Protein AF-B8X445-F1 (afdb_monomer)

Sequence (287 aa):
MLCIKVTEHTPVYVIWQRGNKKAKTKGRLLNENVSQAVIDEKFQISTIMEVNSDGVPSKLTVAVDKGKGTLGEADLNLSEYGEGEYKIMKLRLNNCQDPDGFIEIVYVQHHFREDLDKEKKNTKKMKVDYEDKIKTLNEKINTLQTSLENTKTDLSFLHKQKKTWTQEQEIMTNELDTLNRKVNQRESDYSDKEHEAKKIKEELKELEDHKLKILQEMQEFRQANVCLIARAKITRRRRKRRRSEIKWNRQEKTKWDSTILIRLKLNFFHLSCFYRMLILHHQTEEQ

Foldseek 3Di:
DDDDDPPDDFDWDWFFDDPPDGDDDDDDDDDPPDPDDDDDDDWDFDWDFDADPVRHTFKIWTPTPPPPGTQFMFTDDPVVDDAADWDWDWTQGHPHPDNRGTIITTDGHDPPPPVVVVVVVVVVVVVVVVVVVVVVVVVVVVVVVVVVVVVVVVVVVVVVVVVVVVVVVVVVVVVVVVVVVVVVVVVVVVVVVVVVVVVVVVVVVVVVVVVVVVVVVVVVVVVVVVVVVVVVVVVVVVVVVVVVVVVVVVVVVVVVVVVVVVVVVVVVVVVVVVVVVVVVVVVVVVD

Structure (mmCIF, N/CA/C/O backbone):
data_AF-B8X445-F1
#
_entry.id   AF-B8X445-F1
#
loop_
_atom_site.group_PDB
_atom_site.id
_atom_site.type_symbol
_atom_site.label_atom_id
_atom_site.label_alt_id
_atom_site.label_comp_id
_atom_site.label_asym_id
_atom_site.label_entity_id
_atom_site.label_seq_id
_atom_site.pdbx_PDB_ins_code
_atom_site.Cartn_x
_atom_site.Cartn_y
_atom_site.Cartn_z
_atom_site.occupancy
_atom_site.B_iso_or_equiv
_atom_site.auth_seq_id
_atom_site.auth_comp_id
_atom_site.auth_asym_id
_atom_site.auth_atom_id
_atom_site.pdbx_PDB_model_num
ATOM 1 N N . MET A 1 1 ? -51.398 -27.100 103.479 1.00 32.16 1 MET A N 1
ATOM 2 C CA . MET A 1 1 ? -50.472 -26.283 102.668 1.00 32.16 1 MET A CA 1
ATOM 3 C C . MET A 1 1 ? -51.176 -25.985 101.352 1.00 32.16 1 MET A C 1
ATOM 5 O O . MET A 1 1 ? -51.252 -26.859 100.500 1.00 32.16 1 MET A O 1
ATOM 9 N N . LEU A 1 2 ? -51.807 -24.816 101.250 1.00 21.30 2 LEU A N 1
ATOM 10 C CA . LEU A 1 2 ? -52.593 -24.400 100.089 1.00 21.30 2 LEU A CA 1
ATOM 11 C C . LEU A 1 2 ? -51.978 -23.094 99.579 1.00 21.30 2 LEU A C 1
ATOM 13 O O . LEU A 1 2 ? -52.034 -22.072 100.250 1.00 21.30 2 LEU A O 1
ATOM 17 N N . CYS A 1 3 ? -51.293 -23.173 98.440 1.00 24.23 3 CYS A N 1
ATOM 18 C CA . CYS A 1 3 ? -50.718 -22.022 97.753 1.00 24.23 3 CYS A CA 1
ATOM 19 C C . CYS A 1 3 ? -51.803 -21.361 96.904 1.00 24.23 3 CYS A C 1
ATOM 21 O O . CYS A 1 3 ? -52.280 -21.980 95.952 1.00 24.23 3 CYS A O 1
ATOM 23 N N . ILE A 1 4 ? -52.143 -20.102 97.185 1.00 27.92 4 ILE A N 1
ATOM 24 C CA . ILE A 1 4 ? -52.861 -19.279 96.211 1.00 27.92 4 ILE A CA 1
ATOM 25 C C . ILE A 1 4 ? -51.817 -18.705 95.259 1.00 27.92 4 ILE 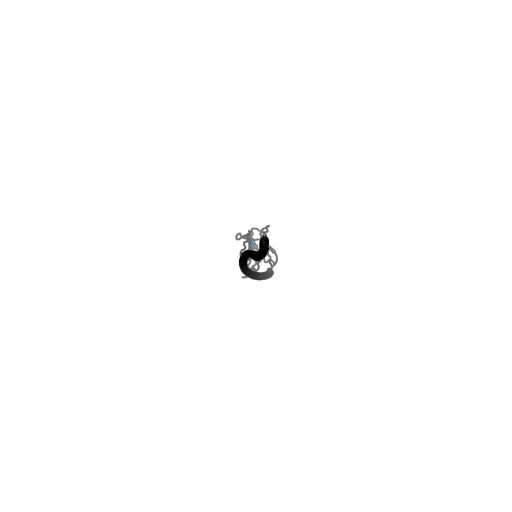A C 1
ATOM 27 O O . ILE A 1 4 ? -50.925 -17.948 95.633 1.00 27.92 4 ILE A O 1
ATOM 31 N N . LYS A 1 5 ? -51.896 -19.153 94.013 1.00 31.31 5 LYS A N 1
ATOM 32 C CA . LYS A 1 5 ? -50.967 -18.809 92.946 1.00 31.31 5 LYS A CA 1
ATOM 33 C C . LYS A 1 5 ? -51.429 -17.478 92.346 1.00 31.31 5 LYS A C 1
ATOM 35 O O . LYS A 1 5 ? -52.445 -17.446 91.653 1.00 31.31 5 LYS A O 1
ATOM 40 N N . VAL A 1 6 ? -50.694 -16.394 92.602 1.00 39.72 6 VAL A N 1
ATOM 41 C CA . VAL A 1 6 ? -50.854 -15.137 91.851 1.00 39.72 6 VAL A CA 1
ATOM 42 C C . VAL A 1 6 ? -50.484 -15.454 90.404 1.00 39.72 6 VAL A C 1
ATOM 44 O O . VAL A 1 6 ? -49.323 -15.701 90.091 1.00 39.72 6 VAL A O 1
ATOM 47 N N . THR A 1 7 ? -51.497 -15.610 89.557 1.00 37.72 7 THR A N 1
ATOM 48 C CA . THR A 1 7 ? -51.365 -16.190 88.209 1.00 37.72 7 THR A CA 1
ATOM 49 C C . THR A 1 7 ? -51.423 -15.149 87.099 1.00 37.72 7 THR A C 1
ATOM 51 O O . THR A 1 7 ? -51.126 -15.482 85.955 1.00 37.72 7 THR A O 1
ATOM 54 N N . GLU A 1 8 ? -51.721 -13.893 87.429 1.00 41.41 8 GLU A N 1
ATOM 55 C CA . GLU A 1 8 ? -51.764 -12.770 86.494 1.00 41.41 8 GLU A CA 1
ATOM 56 C C . GLU A 1 8 ? -51.087 -11.539 87.117 1.00 41.41 8 GLU A C 1
ATOM 58 O O . GLU A 1 8 ? -51.092 -11.351 88.337 1.00 41.41 8 GLU A O 1
ATOM 63 N N . HIS A 1 9 ? -50.450 -10.717 86.278 1.00 40.22 9 HIS A N 1
ATOM 64 C CA . HIS A 1 9 ? -49.805 -9.475 86.699 1.00 40.22 9 HIS A CA 1
ATOM 65 C C . HIS A 1 9 ? -50.869 -8.426 87.040 1.00 40.22 9 HIS A C 1
ATOM 67 O O . HIS A 1 9 ? -51.312 -7.685 86.168 1.00 40.22 9 HIS A O 1
ATOM 73 N N . THR A 1 10 ? -51.265 -8.342 88.309 1.00 40.62 10 THR A N 1
ATOM 74 C CA . THR A 1 10 ? -52.200 -7.313 88.786 1.00 40.62 10 THR A CA 1
ATOM 75 C C . THR A 1 10 ? -51.424 -6.064 89.221 1.00 40.62 10 THR A C 1
ATOM 77 O O . THR A 1 10 ? -50.717 -6.114 90.232 1.00 40.62 10 THR A O 1
ATOM 80 N N . PRO A 1 11 ? -51.505 -4.932 88.496 1.00 36.72 11 PRO A N 1
ATOM 81 C CA . PRO A 1 11 ? -50.847 -3.705 88.921 1.00 36.72 11 PRO A CA 1
ATOM 82 C C . PRO A 1 11 ? -51.593 -3.099 90.117 1.00 36.72 11 PRO A C 1
ATOM 84 O O . PRO A 1 11 ? -52.755 -2.714 90.011 1.00 36.72 11 PRO A O 1
ATOM 87 N N . VAL A 1 12 ? -50.919 -2.986 91.261 1.00 37.66 12 VAL A N 1
ATOM 88 C CA . VAL A 1 12 ? -51.417 -2.225 92.413 1.00 37.66 12 VAL A CA 1
ATOM 89 C C . VAL A 1 12 ? -50.858 -0.810 92.317 1.00 37.66 12 VAL A C 1
ATOM 91 O O . VAL A 1 12 ? -49.644 -0.609 92.375 1.00 37.66 12 VAL A O 1
ATOM 94 N N . TYR A 1 13 ? -51.736 0.180 92.160 1.00 38.94 13 TYR A N 1
ATOM 95 C CA . TYR A 1 13 ? -51.351 1.589 92.175 1.00 38.94 13 TYR A CA 1
ATOM 96 C C . TYR A 1 13 ? -51.563 2.153 93.575 1.00 38.94 13 TYR A C 1
ATOM 98 O O . TYR A 1 13 ? -52.692 2.311 94.035 1.00 38.94 13 TYR A O 1
ATOM 106 N N . VAL A 1 14 ? -50.463 2.475 94.248 1.00 40.22 14 VAL A N 1
ATOM 107 C CA . VAL A 1 14 ? -50.494 3.172 95.533 1.00 40.22 14 VAL A CA 1
ATOM 108 C C . VAL A 1 14 ? -50.293 4.659 95.262 1.00 40.22 14 VAL A C 1
ATOM 110 O O . VAL A 1 14 ? -49.228 5.066 94.794 1.00 40.22 14 VAL A O 1
ATOM 113 N N . ILE A 1 15 ? -51.316 5.478 95.519 1.00 43.47 15 ILE A N 1
ATOM 114 C CA . ILE A 1 15 ? -51.219 6.936 95.401 1.00 43.47 15 ILE A CA 1
ATOM 115 C C . ILE A 1 15 ? -51.158 7.507 96.814 1.00 43.47 15 ILE A C 1
ATOM 117 O O . ILE A 1 15 ? -52.129 7.477 97.566 1.00 43.47 15 ILE A O 1
ATOM 121 N N . TRP A 1 16 ? -50.000 8.047 97.185 1.00 40.75 16 TRP A N 1
ATOM 122 C CA . TRP A 1 16 ? -49.840 8.729 98.463 1.00 40.75 16 TRP A CA 1
ATOM 123 C C . TRP A 1 16 ? -50.131 10.225 98.305 1.00 40.75 16 TRP A C 1
ATOM 125 O O . TRP A 1 16 ? -49.602 10.873 97.399 1.00 40.75 16 TRP A O 1
ATOM 135 N N . GLN A 1 17 ? -50.967 10.783 99.180 1.00 44.03 17 GLN A N 1
ATOM 136 C CA . GLN A 1 17 ? -51.237 12.219 99.246 1.00 44.03 17 GLN A CA 1
ATOM 137 C C . GLN A 1 17 ? -50.941 12.719 100.658 1.00 44.03 17 GLN A C 1
ATOM 139 O O . GLN A 1 17 ? -51.442 12.175 101.634 1.00 44.03 17 GLN A O 1
ATOM 144 N N . ARG A 1 18 ? -50.153 13.791 100.761 1.00 40.50 18 ARG A N 1
ATOM 145 C CA . ARG A 1 18 ? -49.957 14.546 102.003 1.00 40.50 18 ARG A CA 1
ATOM 146 C C . ARG A 1 18 ? -50.420 15.979 101.763 1.00 40.50 18 ARG A C 1
ATOM 148 O O . ARG A 1 18 ? -49.693 16.779 101.170 1.00 40.50 18 ARG A O 1
ATOM 155 N N . GLY A 1 19 ? -51.648 16.290 102.171 1.00 49.91 19 GLY A N 1
ATOM 156 C CA . GLY A 1 19 ? -52.271 17.599 101.938 1.00 49.91 19 GLY A CA 1
ATOM 157 C C . GLY A 1 19 ? -52.453 17.950 100.448 1.00 49.91 19 GLY A C 1
ATOM 158 O O . GLY A 1 19 ? -52.714 17.087 99.618 1.00 49.91 19 GLY A O 1
ATOM 159 N N . ASN A 1 20 ? -52.302 19.234 100.092 1.00 36.72 20 ASN A N 1
ATOM 160 C CA . ASN A 1 20 ? -52.655 19.802 98.773 1.00 36.72 20 ASN A CA 1
ATOM 161 C C . ASN A 1 20 ? -51.640 19.581 97.621 1.00 36.72 20 ASN A C 1
ATOM 163 O O . ASN A 1 20 ? -51.749 20.229 96.578 1.00 36.72 20 ASN A O 1
ATOM 167 N N . LYS A 1 21 ? -50.643 18.695 97.754 1.00 39.75 21 LYS A N 1
ATOM 168 C CA . LYS A 1 21 ? -49.657 18.434 96.683 1.00 39.75 21 LYS A CA 1
ATOM 169 C C . LYS A 1 21 ? -49.908 17.078 96.013 1.00 39.75 21 LYS A C 1
ATOM 171 O O . LYS A 1 21 ? -49.774 16.039 96.647 1.00 39.75 21 LYS A O 1
ATOM 176 N N . LYS A 1 22 ? -50.232 17.093 94.712 1.00 39.00 22 LYS A N 1
ATOM 177 C CA . LYS A 1 22 ? -50.413 15.897 93.865 1.00 39.00 22 LYS A CA 1
ATOM 178 C C . LYS A 1 22 ? -49.126 15.600 93.087 1.00 39.00 22 LYS A C 1
ATOM 180 O O . LYS A 1 22 ? -48.706 16.432 92.286 1.00 39.00 22 LYS A O 1
ATOM 185 N N . ALA A 1 23 ? -48.527 14.424 93.270 1.00 41.53 23 ALA A N 1
ATOM 186 C CA . ALA A 1 23 ? -47.437 13.941 92.417 1.00 41.53 23 ALA A CA 1
ATOM 187 C C . ALA A 1 23 ? -48.010 13.030 91.314 1.00 41.53 23 ALA A C 1
ATOM 189 O O . ALA A 1 23 ? -48.669 12.037 91.610 1.00 41.53 23 ALA A O 1
ATOM 190 N N . LYS A 1 24 ? -47.800 13.376 90.036 1.00 39.66 24 LYS A N 1
ATOM 191 C CA . LYS A 1 24 ? -48.197 12.535 88.890 1.00 39.66 24 LYS A CA 1
ATOM 192 C C . LYS A 1 24 ? -47.096 11.516 88.600 1.00 39.66 24 LYS A C 1
ATOM 194 O O . LYS A 1 24 ? -46.006 11.911 88.199 1.00 39.66 24 LYS A O 1
ATOM 199 N N . THR A 1 25 ? -47.387 10.226 88.720 1.00 39.19 25 THR A N 1
ATOM 200 C CA . THR A 1 25 ? -46.499 9.158 88.240 1.00 39.19 25 THR A CA 1
ATOM 201 C C . THR A 1 25 ? -46.770 8.884 86.755 1.00 39.19 25 THR A C 1
ATOM 203 O O . THR A 1 25 ? -47.917 8.786 86.321 1.00 39.19 25 THR A O 1
ATOM 206 N N . LYS A 1 26 ? -45.713 8.818 85.933 1.00 37.47 26 LYS A N 1
ATOM 207 C CA . LYS A 1 26 ? -45.801 8.396 84.523 1.00 37.47 26 LYS A CA 1
ATOM 208 C C . LYS A 1 26 ? -45.550 6.891 84.449 1.00 37.47 26 LYS A C 1
ATOM 210 O O . LYS A 1 26 ? -44.488 6.436 84.858 1.00 37.47 26 LYS A O 1
ATOM 215 N N . GLY A 1 27 ? -46.502 6.130 83.913 1.00 33.44 27 GLY A N 1
ATOM 216 C CA . GLY A 1 27 ? -46.335 4.692 83.690 1.00 33.44 27 GLY A CA 1
ATOM 217 C C . GLY A 1 27 ? -45.381 4.395 82.528 1.00 33.44 27 GLY A C 1
ATOM 218 O O . GLY A 1 27 ? -45.506 4.997 81.461 1.00 33.44 27 GLY A O 1
ATOM 219 N N . ARG A 1 28 ? -44.446 3.456 82.717 1.00 37.69 28 ARG A N 1
ATOM 220 C CA . ARG A 1 28 ? -43.708 2.781 81.634 1.00 37.69 28 ARG A CA 1
ATOM 221 C C . ARG A 1 28 ? -43.462 1.309 81.980 1.00 37.69 28 ARG A C 1
ATOM 223 O O . ARG A 1 28 ? -43.229 0.983 83.139 1.00 37.69 28 ARG A O 1
ATOM 230 N N . LEU A 1 29 ? -43.540 0.461 80.950 1.00 34.81 29 LEU A N 1
ATOM 231 C CA . LEU A 1 29 ? -43.367 -0.995 81.000 1.00 34.81 29 LEU A CA 1
ATOM 232 C C . LEU A 1 29 ? -41.933 -1.409 81.372 1.00 34.81 29 LEU A C 1
ATOM 234 O O . LEU A 1 29 ? -40.966 -0.808 8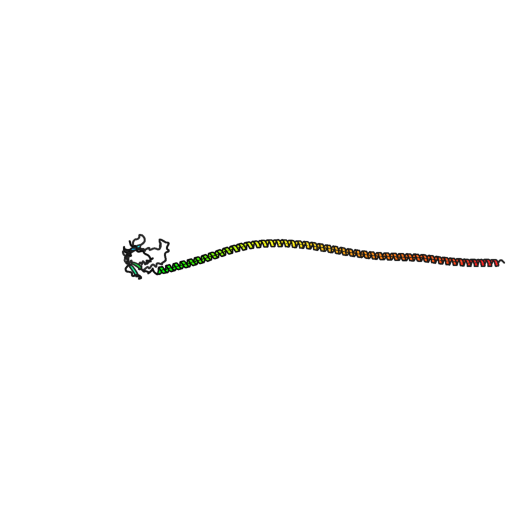0.902 1.00 34.81 29 LEU A O 1
ATOM 238 N N . LEU A 1 30 ? -41.823 -2.469 82.176 1.00 36.72 30 LEU A N 1
ATOM 239 C CA . LEU A 1 30 ? -40.577 -3.139 82.559 1.00 36.72 30 LEU A CA 1
ATOM 240 C C . LEU A 1 30 ? -40.218 -4.241 81.542 1.00 36.72 30 LEU A C 1
ATOM 242 O O . LEU A 1 30 ? -41.099 -4.908 81.009 1.00 36.72 30 LEU A O 1
ATOM 246 N N . ASN A 1 31 ? -38.919 -4.413 81.288 1.00 35.81 31 ASN A N 1
ATOM 247 C CA . ASN A 1 31 ? -38.327 -5.446 80.428 1.00 35.81 31 ASN A CA 1
ATOM 248 C C . ASN A 1 31 ? -37.954 -6.682 81.280 1.00 35.81 31 ASN A C 1
ATOM 250 O O . ASN A 1 31 ? -37.511 -6.518 82.415 1.00 35.81 31 ASN A O 1
ATOM 254 N N . GLU A 1 32 ? -38.098 -7.899 80.747 1.00 48.09 32 GLU A N 1
ATOM 255 C CA . GLU A 1 32 ? -38.087 -9.177 81.498 1.00 48.09 32 GLU A CA 1
ATOM 256 C C . GLU A 1 32 ? -36.723 -9.595 82.095 1.00 48.09 32 GLU A C 1
ATOM 258 O O . GLU A 1 32 ? -36.649 -10.562 82.848 1.00 48.09 32 GLU A O 1
ATOM 263 N N . ASN A 1 33 ? -35.641 -8.856 81.831 1.00 43.88 33 ASN A N 1
ATOM 264 C CA . ASN A 1 33 ? -34.274 -9.267 82.190 1.00 43.88 33 ASN A CA 1
ATOM 265 C C . ASN A 1 33 ? -33.653 -8.538 83.394 1.00 43.88 33 ASN A C 1
ATOM 267 O O . ASN A 1 33 ? -32.434 -8.566 83.555 1.00 43.88 33 ASN A O 1
ATOM 271 N N . VAL A 1 34 ? -34.440 -7.878 84.249 1.00 40.00 34 VAL A N 1
ATOM 272 C CA . VAL A 1 34 ? -33.894 -7.160 85.414 1.00 40.00 34 VAL A CA 1
ATOM 273 C C . VAL A 1 34 ? -34.557 -7.645 86.705 1.00 40.00 34 VAL A C 1
ATOM 275 O O . VAL A 1 34 ? -35.736 -7.407 86.939 1.00 40.00 34 VAL A O 1
ATOM 278 N N . SER A 1 35 ? -33.784 -8.314 87.566 1.00 38.62 35 SER A N 1
ATOM 279 C CA . SER A 1 35 ? -34.221 -8.876 88.856 1.00 38.62 35 SER A CA 1
ATOM 280 C C . SER A 1 35 ? -34.332 -7.849 90.000 1.00 38.62 35 SER A C 1
ATOM 282 O O . SER A 1 35 ? -34.804 -8.191 91.082 1.00 38.62 35 SER A O 1
ATOM 284 N N . GLN A 1 36 ? -33.948 -6.587 89.770 1.00 32.28 36 GLN A N 1
ATOM 285 C CA . GLN A 1 36 ? -34.174 -5.440 90.661 1.00 32.28 36 GLN A CA 1
ATOM 286 C C . GLN A 1 36 ? -34.279 -4.134 89.855 1.00 32.28 36 GLN A C 1
ATOM 288 O O . GLN A 1 36 ? -33.330 -3.743 89.182 1.00 32.28 36 GLN A O 1
ATOM 293 N N . ALA A 1 37 ? -35.403 -3.421 89.960 1.00 35.38 37 ALA A N 1
ATOM 294 C CA . ALA A 1 37 ? -35.547 -2.069 89.420 1.00 35.38 37 ALA A CA 1
ATOM 295 C C . ALA A 1 37 ? -35.215 -1.038 90.511 1.00 35.38 37 ALA A C 1
ATOM 297 O O . ALA A 1 37 ? -35.944 -0.904 91.494 1.00 35.38 37 ALA A O 1
ATOM 298 N N . VAL A 1 38 ? -34.106 -0.316 90.344 1.00 34.22 38 VAL A N 1
ATOM 299 C CA . VAL A 1 38 ? -33.743 0.829 91.189 1.00 34.22 38 VAL A CA 1
ATOM 300 C C . VAL A 1 38 ? -34.402 2.072 90.600 1.00 34.22 38 VAL A C 1
ATOM 302 O O . VAL A 1 38 ? -34.076 2.486 89.491 1.00 34.22 38 VAL A O 1
ATOM 305 N N . ILE A 1 39 ? -35.355 2.645 91.335 1.00 33.50 39 ILE A N 1
ATOM 306 C CA . ILE A 1 39 ? -35.966 3.939 91.020 1.00 33.50 39 ILE A CA 1
ATOM 307 C C . ILE A 1 39 ? -35.329 4.959 91.956 1.00 33.50 39 ILE A C 1
ATOM 309 O O . ILE A 1 39 ? -35.576 4.943 93.165 1.00 33.50 39 ILE A O 1
ATOM 313 N N . ASP A 1 40 ? -34.475 5.798 91.384 1.00 33.84 40 ASP A N 1
ATOM 314 C CA . ASP A 1 40 ? -33.732 6.836 92.085 1.00 33.84 40 ASP A CA 1
ATOM 315 C C . ASP A 1 40 ? -34.428 8.184 91.870 1.00 33.84 40 ASP A C 1
ATOM 317 O O . ASP A 1 40 ? -34.128 8.909 90.931 1.00 33.84 40 ASP A O 1
ATOM 321 N N . GLU A 1 41 ? -35.434 8.474 92.698 1.00 33.78 41 GLU A N 1
ATOM 322 C CA . GLU A 1 41 ? -35.837 9.842 93.031 1.00 33.78 41 GLU A CA 1
ATOM 323 C C . GLU A 1 41 ? -36.640 9.835 94.347 1.00 33.78 41 GLU A C 1
ATOM 325 O O . GLU A 1 41 ? -37.593 9.080 94.542 1.00 33.78 41 GLU A O 1
ATOM 330 N N . LYS A 1 42 ? -36.155 10.642 95.298 1.00 45.97 42 LYS A N 1
ATOM 331 C CA . LYS A 1 42 ? -36.457 10.656 96.739 1.00 45.97 42 LYS A CA 1
ATOM 332 C C . LYS A 1 42 ? -37.955 10.724 97.059 1.00 45.97 42 LYS A C 1
ATOM 334 O O . LYS A 1 42 ? -38.516 11.806 96.995 1.00 45.97 42 LYS A O 1
ATOM 339 N N . PHE A 1 43 ? -38.545 9.590 97.441 1.00 43.00 43 PHE A N 1
ATOM 340 C CA . PHE A 1 43 ? -39.397 9.326 98.621 1.00 43.00 43 PHE A CA 1
ATOM 341 C C . PHE A 1 43 ? -39.885 7.867 98.481 1.00 43.00 43 PHE A C 1
ATOM 343 O O . PHE A 1 43 ? -40.979 7.620 97.976 1.00 43.00 43 PHE A O 1
ATOM 350 N N . GLN A 1 44 ? -39.056 6.880 98.854 1.00 50.00 44 GLN A N 1
ATOM 351 C CA . GLN A 1 44 ? -39.465 5.471 98.829 1.00 50.00 44 GLN A CA 1
ATOM 352 C C . GLN A 1 44 ? -40.348 5.180 100.040 1.00 50.00 44 GLN A C 1
ATOM 354 O O . GLN A 1 44 ? -39.889 4.878 101.141 1.00 50.00 44 GLN A O 1
ATOM 359 N N . ILE A 1 45 ? -41.651 5.269 99.818 1.00 56.62 45 ILE A N 1
ATOM 360 C CA . ILE A 1 45 ? -42.615 4.658 100.714 1.00 56.62 45 ILE A CA 1
ATOM 361 C C . ILE A 1 45 ? -42.665 3.174 100.351 1.00 56.62 45 ILE A C 1
ATOM 363 O O . ILE A 1 45 ? -43.199 2.796 99.310 1.00 56.62 45 ILE A O 1
ATOM 367 N N . SER A 1 46 ? -42.056 2.335 101.185 1.00 58.16 46 SER A N 1
ATOM 368 C CA . SER A 1 46 ? -42.193 0.885 101.057 1.00 58.16 46 SER A CA 1
ATOM 369 C C . SER A 1 46 ? -43.514 0.463 101.691 1.00 58.16 46 SER A C 1
ATOM 371 O O . SER A 1 46 ? -43.764 0.754 102.859 1.00 58.16 46 SER A O 1
ATOM 373 N N . THR A 1 47 ? -44.381 -0.175 100.912 1.00 62.12 47 THR A N 1
ATOM 374 C CA . THR A 1 47 ? -45.659 -0.694 101.400 1.00 62.12 47 THR A CA 1
ATOM 375 C C . THR A 1 47 ? -45.555 -2.208 101.514 1.00 62.12 47 THR A C 1
ATOM 377 O O . THR A 1 47 ? -45.320 -2.888 100.518 1.00 62.12 47 THR A O 1
ATOM 380 N N . ILE A 1 48 ? -45.696 -2.731 102.728 1.00 70.06 48 ILE A N 1
ATOM 381 C CA . ILE A 1 48 ? -45.721 -4.167 103.006 1.00 70.06 48 ILE A CA 1
ATOM 382 C C . ILE A 1 48 ? -47.178 -4.545 103.240 1.00 70.06 48 ILE A C 1
ATOM 384 O O . ILE A 1 48 ? -47.834 -3.977 104.109 1.00 70.06 48 ILE A O 1
ATOM 388 N N . MET A 1 49 ? -47.688 -5.477 102.441 1.00 72.75 49 MET A N 1
ATOM 389 C CA . MET A 1 49 ? -49.034 -6.012 102.601 1.00 72.75 49 MET A CA 1
ATOM 390 C C . MET A 1 49 ? -48.935 -7.358 103.313 1.00 72.75 49 MET A C 1
ATOM 392 O O . MET A 1 49 ? -48.342 -8.299 102.784 1.00 72.75 49 MET A O 1
ATOM 396 N N . GLU A 1 50 ? -49.484 -7.432 104.518 1.00 71.00 50 GLU A N 1
ATOM 397 C CA . GLU A 1 50 ? -49.601 -8.673 105.271 1.00 71.00 50 GLU A CA 1
ATOM 398 C C . GLU A 1 50 ? -50.890 -9.391 104.871 1.00 71.00 50 GLU A C 1
ATOM 400 O O . GLU A 1 50 ? -51.920 -8.781 104.567 1.00 71.00 50 GLU A O 1
ATOM 405 N N . VAL A 1 51 ? -50.801 -10.715 104.834 1.00 67.88 51 VAL A N 1
ATOM 406 C CA . VAL A 1 51 ? -51.865 -11.605 104.382 1.00 67.88 51 VAL A CA 1
ATOM 407 C C . VAL A 1 51 ? -52.179 -12.556 105.531 1.00 67.88 51 VAL A C 1
ATOM 409 O O . VAL A 1 51 ? -51.265 -13.156 106.098 1.00 67.88 51 VAL A O 1
ATOM 412 N N . ASN A 1 52 ? -53.459 -12.687 105.887 1.00 74.00 52 ASN A N 1
ATOM 413 C CA . ASN A 1 52 ? -53.899 -13.601 106.945 1.00 74.00 52 ASN A CA 1
ATOM 414 C C . ASN A 1 52 ? -53.728 -15.075 106.525 1.00 74.00 52 ASN A C 1
ATOM 416 O O . ASN A 1 52 ? -53.442 -15.380 105.366 1.00 74.00 52 ASN A O 1
ATOM 420 N N . SER A 1 53 ? -53.955 -16.012 107.454 1.00 69.75 53 SER A N 1
ATOM 421 C CA . SER A 1 53 ? -53.874 -17.466 107.207 1.00 69.75 53 SER A CA 1
ATOM 422 C C . SER A 1 53 ? -54.737 -17.958 106.038 1.00 69.75 53 SER A C 1
ATOM 424 O O . SER A 1 53 ? -54.421 -18.988 105.444 1.00 69.75 53 SER A O 1
ATOM 426 N N . ASP A 1 54 ? -55.778 -17.203 105.682 1.00 70.50 54 ASP A N 1
ATOM 427 C CA . ASP A 1 54 ? -56.709 -17.510 104.592 1.00 70.50 54 ASP A CA 1
ATOM 428 C C . ASP A 1 54 ? -56.259 -16.969 103.222 1.00 70.50 54 ASP A C 1
ATOM 430 O O . ASP A 1 54 ? -56.967 -17.120 102.229 1.00 70.50 54 ASP A O 1
ATOM 434 N N . GLY A 1 55 ? -55.088 -16.326 103.131 1.00 64.81 55 GLY A N 1
ATOM 435 C CA . GLY A 1 55 ? -54.582 -15.778 101.868 1.00 64.81 55 GLY A CA 1
ATOM 436 C C . GLY A 1 55 ? -55.215 -14.440 101.459 1.00 64.81 55 GLY A C 1
ATOM 437 O O . GLY A 1 55 ? -54.937 -13.941 100.369 1.00 64.81 55 GLY A O 1
ATOM 438 N N . VAL A 1 56 ? -56.032 -13.845 102.334 1.00 69.25 56 VAL A N 1
ATOM 439 C CA . VAL A 1 56 ? -56.661 -12.534 102.129 1.00 69.25 56 VAL A CA 1
ATOM 440 C C . VAL A 1 56 ? -55.771 -11.434 102.722 1.00 69.25 56 VAL A C 1
ATOM 442 O O . VAL A 1 56 ? -55.362 -11.556 103.884 1.00 69.25 56 VAL A O 1
ATOM 445 N N . PRO A 1 57 ? -55.444 -10.373 101.959 1.00 71.44 57 PRO A N 1
ATOM 446 C CA . PRO A 1 57 ? -54.743 -9.208 102.487 1.00 71.44 57 PRO A CA 1
ATOM 447 C C . PRO A 1 57 ? -55.509 -8.602 103.654 1.00 71.44 57 PRO A C 1
ATOM 449 O O . PRO A 1 57 ? -56.718 -8.415 103.550 1.00 71.44 57 PRO A O 1
ATOM 452 N N . SER A 1 58 ? -54.816 -8.314 104.749 1.00 75.12 58 SER A N 1
ATOM 453 C CA . SER A 1 58 ? -55.454 -7.864 105.988 1.00 75.12 58 SER A CA 1
ATOM 454 C C . SER A 1 58 ? -54.895 -6.555 106.510 1.00 75.12 58 SER A C 1
ATOM 456 O O . SER A 1 58 ? -55.641 -5.737 107.046 1.00 75.12 58 SER A O 1
ATOM 458 N N . LYS A 1 59 ? -53.595 -6.324 106.321 1.00 77.00 59 LYS A N 1
ATOM 459 C CA . LYS A 1 59 ? -52.911 -5.157 106.866 1.00 77.00 59 LYS A CA 1
ATOM 460 C C . LYS A 1 59 ? -51.934 -4.582 105.859 1.00 77.00 59 LYS A C 1
ATOM 462 O O . LYS A 1 59 ? -51.209 -5.305 105.178 1.00 77.00 59 LYS A O 1
ATOM 467 N N . LEU A 1 60 ? -51.922 -3.262 105.768 1.00 76.44 60 LEU A N 1
ATOM 468 C CA . LEU A 1 60 ? -51.058 -2.511 104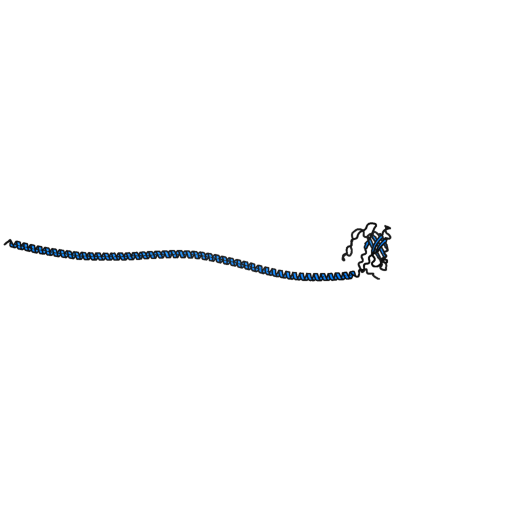.881 1.00 76.44 60 LEU A CA 1
ATOM 469 C C . LEU A 1 60 ? -50.155 -1.600 105.711 1.00 76.44 60 LEU A C 1
ATOM 471 O O . LEU A 1 60 ? -50.600 -0.618 106.303 1.00 76.44 60 LEU A O 1
ATOM 475 N N . THR A 1 61 ? -48.871 -1.933 105.748 1.00 75.38 61 THR A N 1
ATOM 476 C CA . THR A 1 61 ? -47.857 -1.198 106.504 1.00 75.38 61 THR A CA 1
ATOM 477 C C . THR A 1 61 ? -47.086 -0.287 105.567 1.00 75.38 61 THR A C 1
ATOM 479 O O . THR A 1 61 ? -46.517 -0.732 104.571 1.00 75.38 61 THR A O 1
ATOM 482 N N . VAL A 1 62 ? -47.052 1.001 105.890 1.00 74.50 62 VAL A N 1
ATOM 483 C CA . VAL A 1 62 ? -46.372 2.037 105.115 1.00 74.50 62 VAL A CA 1
ATOM 484 C C . VAL A 1 62 ? -45.089 2.404 105.862 1.00 74.50 62 VAL A C 1
ATOM 486 O O . VAL A 1 62 ? -45.154 2.854 107.002 1.00 74.50 62 VAL A O 1
ATOM 489 N N . ALA A 1 63 ? -43.912 2.209 105.266 1.00 72.69 63 ALA A N 1
ATOM 490 C CA . ALA A 1 63 ? -42.616 2.438 105.919 1.00 72.69 63 ALA A CA 1
ATOM 491 C C . ALA A 1 63 ? -41.721 3.423 105.148 1.00 72.69 63 ALA A C 1
ATOM 493 O O . ALA A 1 63 ? -41.692 3.405 103.913 1.00 72.69 63 ALA A O 1
ATOM 494 N N . VAL A 1 64 ? -40.993 4.273 105.892 1.00 64.94 64 VAL A N 1
ATOM 495 C CA . VAL A 1 64 ? -40.042 5.267 105.354 1.00 64.94 64 VAL A CA 1
ATOM 496 C C . VAL A 1 64 ? -38.672 4.631 105.221 1.00 64.94 64 VAL A C 1
ATOM 498 O O . VAL A 1 64 ? -37.984 4.491 106.229 1.00 64.94 64 VAL A O 1
ATOM 501 N N . ASP A 1 65 ? -38.245 4.329 103.996 1.00 62.34 65 ASP A N 1
ATOM 502 C CA . ASP A 1 65 ? -36.923 3.769 103.689 1.00 62.34 65 ASP A CA 1
ATOM 503 C C . ASP A 1 65 ? -36.521 2.541 104.554 1.00 62.34 65 ASP A C 1
ATOM 505 O O . ASP A 1 65 ? -37.136 2.152 105.548 1.00 62.34 65 ASP A O 1
ATOM 509 N N . LYS A 1 66 ? -35.432 1.862 104.192 1.00 58.38 66 LYS A N 1
ATOM 510 C CA . LYS A 1 66 ? -34.912 0.770 105.027 1.00 58.38 66 LYS A CA 1
ATOM 511 C C . LYS A 1 66 ? -34.272 1.351 106.296 1.00 58.38 66 LYS A C 1
ATOM 513 O O . LYS A 1 66 ? -33.112 1.746 106.274 1.00 58.38 66 LYS A O 1
ATOM 518 N N . GLY A 1 67 ? -35.035 1.403 107.391 1.00 60.50 67 GLY A N 1
ATOM 519 C CA . GLY A 1 67 ? -34.525 1.649 108.748 1.00 60.50 67 GLY A CA 1
ATOM 520 C C . GLY A 1 67 ? -34.961 2.943 109.446 1.00 60.50 67 GLY A C 1
ATOM 521 O O . GLY A 1 67 ? -34.486 3.183 110.552 1.00 60.50 67 GLY A O 1
ATOM 522 N N . LYS A 1 68 ? -35.852 3.771 108.871 1.00 61.69 68 LYS A N 1
ATOM 523 C CA . LYS A 1 68 ? -36.312 5.030 109.513 1.00 61.69 68 LYS A CA 1
ATOM 524 C C . LYS A 1 68 ? -37.686 4.948 110.196 1.00 61.69 68 LYS A C 1
ATOM 526 O O . LYS A 1 68 ? -38.236 5.977 110.576 1.00 61.69 68 LYS A O 1
ATOM 531 N N . GLY A 1 69 ? -38.207 3.740 110.405 1.00 70.88 69 GLY A N 1
ATOM 532 C CA . GLY A 1 69 ? -39.483 3.505 111.088 1.00 70.88 69 GLY A CA 1
ATOM 533 C C . GLY A 1 69 ? -40.698 3.469 110.155 1.00 70.88 69 GLY A C 1
ATOM 534 O O . GLY A 1 69 ? -40.615 3.730 108.952 1.00 70.88 69 GLY A O 1
ATOM 535 N N . THR A 1 70 ? -41.838 3.078 110.718 1.00 76.00 70 THR A N 1
ATOM 536 C CA . THR A 1 70 ? -43.126 2.992 110.022 1.00 76.00 70 THR A CA 1
ATOM 537 C C . THR A 1 70 ? -43.809 4.365 109.993 1.00 76.00 70 THR A C 1
ATOM 539 O O . THR A 1 70 ? -43.831 5.081 110.989 1.00 76.00 70 THR A O 1
ATOM 542 N N . LEU A 1 71 ? -44.347 4.756 108.831 1.00 78.00 71 LEU A N 1
ATOM 543 C CA . LEU A 1 71 ? -45.197 5.947 108.666 1.00 78.00 71 LEU A CA 1
ATOM 544 C C . LEU A 1 71 ? -46.567 5.746 109.305 1.00 78.00 71 LEU A C 1
ATOM 546 O O . LEU A 1 71 ? -47.175 6.713 109.749 1.00 78.00 71 LEU A O 1
ATOM 550 N N . GLY A 1 72 ? -47.059 4.512 109.276 1.00 81.06 72 GLY A N 1
ATOM 551 C CA . GLY A 1 72 ? -48.335 4.116 109.837 1.00 81.06 72 GLY A CA 1
ATOM 552 C C . GLY A 1 72 ? -48.839 2.824 109.206 1.00 81.06 72 GLY A C 1
ATOM 553 O O . GLY A 1 72 ? -48.282 2.320 108.227 1.00 81.06 72 GLY A O 1
ATOM 554 N N . GLU A 1 73 ? -49.893 2.284 109.788 1.00 84.19 73 GLU A N 1
ATOM 555 C CA . GLU A 1 73 ? -50.498 1.011 109.412 1.00 84.19 73 GLU A CA 1
ATOM 556 C C . GLU A 1 73 ? -51.978 1.228 109.118 1.00 84.19 73 GLU A C 1
ATOM 558 O O . GLU A 1 73 ? -52.637 2.005 109.800 1.00 84.19 73 GLU A O 1
ATOM 563 N N . ALA A 1 74 ? -52.514 0.553 108.114 1.00 85.94 74 ALA A N 1
ATOM 564 C CA . ALA A 1 74 ? -53.928 0.611 107.786 1.00 85.94 74 ALA A CA 1
ATOM 565 C C . ALA A 1 74 ? -54.489 -0.802 107.649 1.00 85.94 74 ALA A C 1
ATOM 567 O O . ALA A 1 74 ? -53.888 -1.644 106.978 1.00 85.94 74 ALA A O 1
ATOM 568 N N . ASP A 1 75 ? -55.653 -1.042 108.245 1.00 83.25 75 ASP A N 1
ATOM 569 C CA . ASP A 1 75 ? -56.398 -2.273 108.002 1.00 83.25 75 ASP A CA 1
ATOM 570 C C . ASP A 1 75 ? -56.972 -2.219 106.586 1.00 83.25 75 ASP A C 1
ATOM 572 O O . ASP A 1 75 ? -57.588 -1.230 106.175 1.00 83.25 75 ASP A O 1
ATOM 576 N N . LEU A 1 76 ? -56.723 -3.273 105.816 1.00 80.81 76 LEU A N 1
ATOM 577 C CA . LEU A 1 76 ? -57.136 -3.370 104.425 1.00 80.81 76 LEU A CA 1
ATOM 578 C C . LEU A 1 76 ? -58.134 -4.514 104.302 1.00 80.81 76 LEU A C 1
ATOM 580 O O . LEU A 1 76 ? -57.741 -5.676 104.289 1.00 80.81 76 LEU A O 1
ATOM 584 N N . ASN A 1 77 ? -59.418 -4.186 104.172 1.00 80.75 77 ASN A N 1
ATOM 585 C CA . ASN A 1 77 ? -60.451 -5.185 103.927 1.00 80.75 77 ASN A CA 1
ATOM 586 C C . ASN A 1 77 ? -60.869 -5.195 102.451 1.00 80.75 77 ASN A C 1
ATOM 588 O O . ASN A 1 77 ? -61.734 -4.430 102.032 1.00 80.75 77 ASN A O 1
ATOM 592 N N . LEU A 1 78 ? -60.273 -6.085 101.655 1.00 73.81 78 LEU A N 1
ATOM 593 C CA . LEU A 1 78 ? -60.629 -6.231 100.237 1.00 73.81 78 LEU A CA 1
ATOM 594 C C . LEU A 1 78 ? -61.932 -7.011 100.007 1.00 73.81 78 LEU A C 1
ATOM 596 O O . LEU A 1 78 ? -62.421 -7.040 98.883 1.00 73.81 78 LEU A O 1
ATOM 600 N N . SER A 1 79 ? -62.516 -7.626 101.041 1.00 72.88 79 SER A N 1
ATOM 601 C CA . SER A 1 79 ? -63.753 -8.412 100.894 1.00 72.88 79 SER A CA 1
ATOM 602 C C . SER A 1 79 ? -65.007 -7.555 100.670 1.00 72.88 79 SER A C 1
ATOM 604 O O . SER A 1 79 ? -66.013 -8.050 100.177 1.00 72.88 79 SER A O 1
ATOM 606 N N . GLU A 1 80 ? -64.940 -6.253 100.964 1.00 69.06 80 GLU A N 1
ATOM 607 C CA . GLU A 1 80 ? -66.029 -5.286 100.746 1.00 69.06 80 GLU A CA 1
ATOM 608 C C . GLU A 1 80 ? -66.110 -4.757 99.299 1.00 69.06 80 GLU A C 1
ATOM 610 O O . GLU A 1 80 ? -66.798 -3.764 99.027 1.00 69.06 80 GLU A O 1
ATOM 615 N N . TYR A 1 81 ? -65.366 -5.365 98.373 1.00 69.38 81 TYR A N 1
ATOM 616 C CA . TYR A 1 81 ? -65.225 -4.908 96.993 1.00 69.38 81 TYR A CA 1
ATOM 617 C C . TYR A 1 81 ? -65.847 -5.937 96.055 1.00 69.38 81 TYR A C 1
ATOM 619 O O . TYR A 1 81 ? -65.413 -7.086 95.999 1.00 69.38 81 TYR A O 1
ATOM 627 N N . GLY A 1 82 ? -66.890 -5.512 95.338 1.00 64.69 82 GLY A N 1
ATOM 628 C CA . GLY A 1 82 ? -67.501 -6.303 94.278 1.00 64.69 82 GLY A CA 1
ATOM 629 C C . GLY A 1 82 ? -66.577 -6.411 93.066 1.00 64.69 82 GLY A C 1
ATOM 630 O O . GLY A 1 82 ? -65.812 -5.494 92.757 1.00 64.69 82 GLY A O 1
ATOM 631 N N . GLU A 1 83 ? -66.650 -7.542 92.373 1.00 64.00 83 GLU A N 1
ATOM 632 C CA . GLU A 1 83 ? -65.888 -7.790 91.151 1.00 64.00 83 GLU A CA 1
ATOM 633 C C . GLU A 1 83 ? -66.235 -6.735 90.078 1.00 64.00 83 GLU A C 1
ATOM 635 O O . GLU A 1 83 ? -67.401 -6.524 89.752 1.00 64.00 83 GLU A O 1
ATOM 640 N N . GLY A 1 84 ? -65.220 -6.045 89.540 1.00 64.56 84 GLY A N 1
ATOM 641 C CA . GLY A 1 84 ? -65.369 -5.070 88.448 1.00 64.56 84 GLY A CA 1
ATOM 642 C C . GLY A 1 84 ? -65.716 -3.629 88.851 1.00 64.56 84 GLY A C 1
ATOM 643 O O . GLY A 1 84 ? -65.801 -2.764 87.976 1.00 64.56 84 GLY A O 1
ATOM 644 N N . GLU A 1 85 ? -65.873 -3.322 90.141 1.00 67.44 85 GLU A N 1
ATOM 645 C CA . GLU A 1 85 ? -66.174 -1.958 90.589 1.00 67.44 85 GLU A CA 1
ATOM 646 C C . GLU A 1 85 ? -64.907 -1.116 90.812 1.00 67.44 85 GLU A C 1
ATOM 648 O O . GLU A 1 85 ? -63.976 -1.506 91.518 1.00 67.44 85 GLU A O 1
ATOM 653 N N . TYR A 1 86 ? -64.885 0.090 90.236 1.00 71.00 86 TYR A N 1
ATOM 654 C CA . TYR A 1 86 ? -63.878 1.102 90.550 1.00 71.00 86 TYR A CA 1
ATOM 655 C C . TYR A 1 86 ? -64.215 1.739 91.897 1.00 71.00 86 TYR A C 1
ATOM 657 O O . TYR A 1 86 ? -65.188 2.487 92.010 1.00 71.00 86 TYR A O 1
ATOM 665 N N . LYS A 1 87 ? -63.399 1.481 92.919 1.00 75.69 87 LYS A N 1
ATOM 666 C CA . LYS A 1 87 ? -63.614 2.058 94.249 1.00 75.69 87 LYS A CA 1
ATOM 667 C C . LYS A 1 87 ? -62.300 2.584 94.819 1.00 75.69 87 LYS A C 1
ATOM 669 O O . LYS A 1 87 ? -61.275 1.903 94.826 1.00 75.69 87 LYS A O 1
ATOM 674 N N . ILE A 1 88 ? -62.340 3.838 95.271 1.00 77.31 88 ILE A N 1
ATOM 675 C CA . ILE A 1 88 ? -61.214 4.523 95.913 1.00 77.31 88 ILE A CA 1
ATOM 676 C C . ILE A 1 88 ? -61.354 4.331 97.423 1.00 77.31 88 ILE A C 1
ATOM 678 O O . ILE A 1 88 ? -62.349 4.748 98.015 1.00 77.31 88 ILE A O 1
ATOM 682 N N . MET A 1 89 ? -60.355 3.717 98.046 1.00 79.06 89 MET A N 1
ATOM 683 C CA . MET A 1 89 ? -60.243 3.599 99.497 1.00 79.06 89 MET A CA 1
ATOM 684 C C . MET A 1 89 ? -59.379 4.707 100.052 1.00 79.06 89 MET A C 1
ATOM 686 O O . MET A 1 89 ? -58.211 4.781 99.694 1.00 79.06 89 MET A O 1
ATOM 690 N N . LYS A 1 90 ? -59.914 5.501 100.979 1.00 81.69 90 LYS A N 1
ATOM 691 C CA . LYS A 1 90 ? -59.097 6.321 101.876 1.00 81.69 90 LYS A CA 1
ATOM 692 C C . LYS A 1 90 ? -58.914 5.554 103.175 1.00 81.69 90 LYS A C 1
ATOM 694 O O . LYS A 1 90 ? -59.842 5.483 103.975 1.00 81.69 90 LYS A O 1
ATOM 699 N N . LEU A 1 91 ? -57.739 4.971 103.374 1.00 83.81 91 LEU A N 1
ATOM 700 C CA . LEU A 1 91 ? -57.421 4.251 104.601 1.00 83.81 91 LEU A CA 1
ATOM 701 C C . LEU A 1 91 ? -56.643 5.171 105.529 1.00 83.81 91 LEU A C 1
ATOM 703 O O . LEU A 1 91 ? -55.587 5.687 105.159 1.00 83.81 91 LEU A O 1
ATOM 707 N N . ARG A 1 92 ? -57.171 5.405 106.728 1.00 83.50 92 ARG A N 1
ATOM 708 C CA . ARG A 1 92 ? -56.488 6.217 107.735 1.00 83.50 92 ARG A CA 1
ATOM 709 C C . ARG A 1 92 ? -55.268 5.457 108.253 1.00 83.50 92 ARG A C 1
ATOM 711 O O . ARG A 1 92 ? -55.354 4.260 108.509 1.00 83.50 92 ARG A O 1
ATOM 718 N N . LEU A 1 93 ? -54.141 6.149 108.389 1.00 83.75 93 LEU A N 1
ATOM 719 C CA . LEU A 1 93 ? -52.915 5.551 108.904 1.00 83.75 93 LEU A CA 1
ATOM 720 C C . LEU A 1 93 ? -52.942 5.571 110.435 1.00 83.75 93 LEU A C 1
ATOM 722 O O . LEU A 1 93 ? -52.826 6.623 111.062 1.00 83.75 93 LEU A O 1
ATOM 726 N N . ASN A 1 94 ? -53.066 4.395 111.037 1.00 83.81 94 ASN A N 1
ATOM 727 C CA . ASN A 1 94 ? -52.851 4.180 112.461 1.00 83.81 94 ASN A CA 1
ATOM 728 C C . ASN A 1 94 ? -51.359 4.341 112.779 1.00 83.81 94 ASN A C 1
ATOM 730 O O . ASN A 1 94 ? -50.504 4.025 111.953 1.00 83.81 94 ASN A O 1
ATOM 734 N N . ASN A 1 95 ? -51.033 4.824 113.980 1.00 84.50 95 ASN A N 1
ATOM 735 C CA . ASN A 1 95 ? -49.650 5.061 114.423 1.00 84.50 95 ASN A CA 1
ATOM 736 C C . ASN A 1 95 ? -48.856 6.051 113.545 1.00 84.50 95 ASN A C 1
ATOM 738 O O . ASN A 1 95 ? -47.629 5.988 113.490 1.00 84.50 95 ASN A O 1
ATOM 742 N N . CYS A 1 96 ? -49.543 6.980 112.873 1.00 81.81 96 CYS A N 1
ATOM 743 C CA . CYS A 1 96 ? -48.910 8.065 112.129 1.00 81.81 96 CYS A CA 1
ATOM 744 C C . CYS A 1 96 ? -48.648 9.282 113.028 1.00 81.81 96 CYS A C 1
ATOM 746 O O . CYS A 1 96 ? -49.464 9.618 113.885 1.00 81.81 96 CYS A O 1
ATOM 748 N N . GLN A 1 97 ? -47.525 9.979 112.814 1.00 79.31 97 GLN A N 1
ATOM 749 C CA . GLN A 1 97 ? -47.227 11.245 113.505 1.00 79.31 97 GLN A CA 1
ATOM 750 C C . GLN A 1 97 ? -48.237 12.350 113.143 1.00 79.31 97 GLN A C 1
ATOM 752 O O . GLN A 1 97 ? -48.445 13.281 113.918 1.00 79.31 97 GLN A O 1
ATOM 757 N N . ASP A 1 98 ? -48.851 12.245 111.964 1.00 78.12 98 ASP A N 1
ATOM 758 C CA . ASP A 1 98 ? -49.908 13.131 111.492 1.00 78.12 98 ASP A CA 1
ATOM 759 C C . ASP A 1 98 ? -51.277 12.461 111.732 1.00 78.12 98 ASP A C 1
ATOM 761 O O . ASP A 1 98 ? -51.565 11.442 111.094 1.00 78.12 98 ASP A O 1
ATOM 765 N N . PRO A 1 99 ? -52.126 12.980 112.643 1.00 79.56 99 PRO A N 1
ATOM 766 C CA . PRO A 1 99 ? -53.405 12.351 112.983 1.00 79.56 99 PRO A CA 1
ATOM 767 C C . PRO A 1 99 ? -54.406 12.344 111.816 1.00 79.56 99 PRO A C 1
ATOM 769 O O . PRO A 1 99 ? -55.354 11.550 111.830 1.00 79.56 99 PRO A O 1
ATOM 772 N N . ASP A 1 100 ? -54.187 13.186 110.802 1.00 81.56 100 ASP A N 1
ATOM 773 C CA . ASP A 1 100 ? -55.018 13.280 109.600 1.00 81.56 100 ASP A CA 1
ATOM 774 C C . ASP A 1 100 ? -54.395 12.553 108.391 1.00 81.56 100 ASP A C 1
ATOM 776 O O . ASP A 1 100 ? -54.892 12.655 107.268 1.00 81.56 100 ASP A O 1
ATOM 780 N N . GLY A 1 101 ? -53.319 11.785 108.601 1.00 79.31 101 GLY A N 1
ATOM 781 C CA . GLY A 1 101 ? -52.676 10.984 107.562 1.00 79.31 101 GLY A CA 1
ATOM 782 C C . GLY A 1 101 ? -53.569 9.849 107.044 1.00 79.31 101 GLY A C 1
ATOM 783 O O . GLY A 1 101 ? -54.059 9.016 107.808 1.00 79.31 101 GLY A O 1
ATOM 784 N N . PHE A 1 102 ? -53.743 9.769 105.724 1.00 81.62 102 PHE A N 1
ATOM 785 C CA . PHE A 1 102 ? -54.438 8.668 105.050 1.00 81.62 102 PHE A CA 1
ATOM 786 C C . PHE A 1 102 ? -53.714 8.258 103.762 1.00 81.62 102 PHE A C 1
ATOM 788 O O . PHE A 1 102 ? -52.920 9.017 103.206 1.00 81.62 102 PHE A O 1
ATOM 795 N N . ILE A 1 103 ? -53.999 7.052 103.276 1.00 78.50 103 ILE A N 1
ATOM 796 C CA . ILE A 1 103 ? -53.534 6.540 101.987 1.00 78.50 103 ILE A CA 1
ATOM 797 C C . ILE A 1 103 ? -54.720 6.270 101.064 1.00 78.50 103 ILE A C 1
ATOM 799 O O . ILE A 1 103 ? -55.743 5.744 101.500 1.00 78.50 103 ILE A O 1
ATOM 803 N N . GLU A 1 104 ? -54.587 6.652 99.792 1.00 79.06 104 GLU A N 1
ATOM 804 C CA . GLU A 1 104 ? -55.587 6.3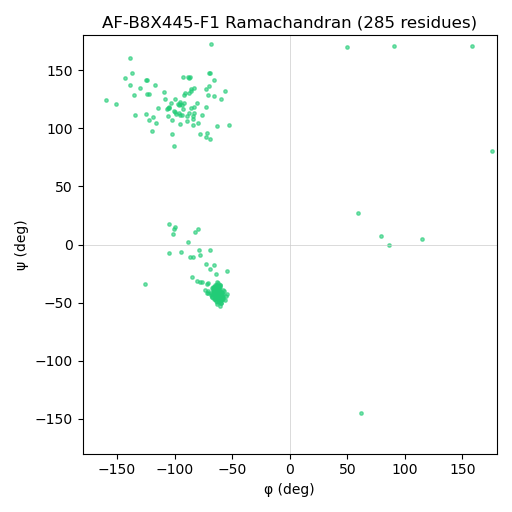84 98.762 1.00 79.06 104 GLU A CA 1
ATOM 805 C C . GLU A 1 104 ? -55.180 5.170 97.929 1.00 79.06 104 GLU A C 1
ATOM 807 O O . GLU A 1 104 ? -54.188 5.197 97.197 1.00 79.06 104 GLU A O 1
ATOM 812 N N . ILE A 1 105 ? -55.961 4.098 98.037 1.00 73.38 105 ILE A N 1
ATOM 813 C CA . ILE A 1 105 ? -55.776 2.886 97.241 1.00 73.38 105 ILE A CA 1
ATOM 814 C C . ILE A 1 105 ? -56.906 2.810 96.227 1.00 73.38 105 ILE A C 1
ATOM 816 O O . ILE A 1 105 ? -58.084 2.856 96.580 1.00 73.38 105 ILE A O 1
ATOM 820 N N . VAL A 1 106 ? -56.534 2.693 94.958 1.00 73.94 106 VAL A N 1
ATOM 821 C CA . VAL A 1 106 ? -57.474 2.465 93.864 1.00 73.94 106 VAL A CA 1
ATOM 822 C C . VAL A 1 106 ? -57.340 1.010 93.448 1.00 73.94 106 VAL A C 1
ATOM 824 O O . VAL A 1 106 ? -56.270 0.591 93.006 1.00 73.94 106 VAL A O 1
ATOM 827 N N . TYR A 1 107 ? -58.418 0.247 93.600 1.00 64.06 107 TYR A N 1
ATOM 828 C CA . TYR A 1 107 ? -58.476 -1.145 93.169 1.00 64.06 107 TYR A CA 1
ATOM 829 C C . TYR A 1 107 ? -59.399 -1.270 91.955 1.00 64.06 107 TYR A C 1
ATOM 831 O O . TYR A 1 107 ? -60.502 -0.726 91.954 1.00 64.06 107 TYR A O 1
ATOM 839 N N . VAL A 1 108 ? -58.926 -1.957 90.913 1.00 63.22 108 VAL A N 1
ATOM 840 C CA . VAL A 1 108 ? -59.710 -2.306 89.721 1.00 63.22 108 VAL A CA 1
ATOM 841 C C . VAL A 1 108 ? -59.435 -3.769 89.408 1.00 63.22 108 VAL A C 1
ATOM 843 O O . VAL A 1 108 ? -58.325 -4.125 89.011 1.00 63.22 108 VAL A O 1
ATOM 846 N N . GLN A 1 109 ? -60.439 -4.621 89.592 1.00 57.44 109 GLN A N 1
ATOM 847 C CA . GLN A 1 109 ? -60.358 -6.027 89.213 1.00 57.44 109 GLN A CA 1
ATOM 848 C C . GLN A 1 109 ? -60.713 -6.153 87.726 1.00 57.44 109 GLN A C 1
ATOM 850 O O . GLN A 1 109 ? -61.873 -6.027 87.346 1.00 57.44 109 GLN A O 1
ATOM 855 N N . HIS A 1 110 ? -59.708 -6.333 86.868 1.00 50.88 110 HIS A N 1
ATOM 856 C CA . HIS A 1 110 ? -59.905 -6.520 85.428 1.00 50.88 110 HIS A CA 1
ATOM 857 C C . HIS A 1 110 ? -60.164 -8.001 85.095 1.00 50.88 110 HIS A C 1
ATOM 859 O O . HIS A 1 110 ? -59.412 -8.870 85.530 1.00 50.88 110 HIS A O 1
ATOM 865 N N . HIS A 1 111 ? -61.170 -8.297 84.262 1.00 50.69 111 HIS A N 1
ATOM 866 C CA . HIS A 1 111 ? -61.335 -9.610 83.621 1.00 50.69 111 HIS A CA 1
ATOM 867 C C . HIS A 1 111 ? -60.230 -9.828 82.569 1.00 50.69 111 HIS A C 1
ATOM 869 O O . HIS A 1 111 ? -60.378 -9.452 81.412 1.00 50.69 111 HIS A O 1
ATOM 875 N N . PHE A 1 112 ? -59.099 -10.414 82.966 1.00 53.88 112 PHE A N 1
ATOM 876 C CA . PHE A 1 112 ? -57.894 -10.521 82.127 1.00 53.88 112 PHE A CA 1
ATOM 877 C C . PHE A 1 112 ? -57.869 -11.756 81.197 1.00 53.88 112 PHE A C 1
ATOM 879 O O . PHE A 1 112 ? -57.029 -11.863 80.302 1.00 53.88 112 PHE A O 1
ATOM 886 N N . ARG A 1 113 ? -58.789 -12.710 81.385 1.00 54.34 113 ARG A N 1
ATOM 887 C CA . ARG A 1 113 ? -58.634 -14.071 80.845 1.00 54.34 113 ARG A CA 1
ATOM 888 C C . ARG A 1 113 ? -58.990 -14.227 79.361 1.00 54.34 113 ARG A C 1
ATOM 890 O O . ARG A 1 113 ? -58.372 -15.042 78.683 1.00 54.34 113 ARG A O 1
ATOM 897 N N . GLU A 1 114 ? -59.943 -13.456 78.834 1.00 56.69 114 GLU A N 1
ATOM 898 C CA . GLU A 1 114 ? -60.360 -13.561 77.420 1.00 56.69 114 GLU A CA 1
ATOM 899 C C . GLU A 1 114 ? -59.487 -12.741 76.453 1.00 56.69 114 GLU A C 1
ATOM 901 O O . GLU A 1 114 ? -59.321 -13.120 75.288 1.00 56.69 114 GLU A O 1
ATOM 906 N N . ASP A 1 115 ? -58.879 -11.651 76.925 1.00 59.41 115 ASP A N 1
ATOM 907 C CA . ASP A 1 115 ? -58.001 -10.807 76.106 1.00 59.41 115 ASP A CA 1
ATOM 908 C C . ASP A 1 115 ? -56.610 -11.433 75.919 1.00 59.41 115 ASP A C 1
ATOM 910 O O . ASP A 1 115 ? -56.036 -11.363 74.826 1.00 59.41 115 ASP A O 1
ATOM 914 N N . LEU A 1 116 ? -56.121 -12.172 76.921 1.00 65.44 116 LEU A N 1
ATOM 915 C CA . LEU A 1 116 ? -54.829 -12.861 76.871 1.00 65.44 116 LEU A CA 1
ATOM 916 C C . LEU A 1 116 ? -54.767 -13.934 75.764 1.00 65.44 116 LEU A C 1
ATOM 918 O O . LEU A 1 116 ? -53.735 -14.123 75.114 1.00 65.44 116 LEU A O 1
ATOM 922 N N . ASP A 1 117 ? -55.874 -14.638 75.511 1.00 72.12 117 ASP A N 1
ATOM 923 C CA . ASP A 1 117 ? -55.944 -15.673 74.473 1.00 72.12 117 ASP A CA 1
ATOM 924 C C . ASP A 1 117 ? -56.034 -15.083 73.057 1.00 72.12 117 ASP A C 1
ATOM 926 O O . ASP A 1 117 ? -55.482 -15.654 72.107 1.00 72.12 117 ASP A O 1
ATOM 930 N N . LYS A 1 118 ? -56.671 -13.915 72.895 1.00 76.38 118 LYS A N 1
ATOM 931 C CA . LYS A 1 118 ? -56.669 -13.162 71.628 1.00 76.38 118 LYS A CA 1
ATOM 932 C C . LYS A 1 118 ? -55.277 -12.604 71.325 1.00 76.38 118 LYS A C 1
ATOM 934 O O . LYS A 1 118 ? -54.799 -12.730 70.195 1.00 76.38 118 LYS A O 1
ATOM 939 N N . GLU A 1 119 ? -54.585 -12.076 72.328 1.00 76.25 119 GLU A N 1
ATOM 940 C CA . GLU A 1 119 ? -53.222 -11.555 72.192 1.00 76.25 119 GLU A CA 1
ATOM 941 C C . GLU A 1 119 ? -52.204 -12.663 71.860 1.00 76.25 119 GLU A C 1
ATOM 943 O O . GLU A 1 119 ? -51.382 -12.521 70.945 1.00 76.25 119 GLU A O 1
ATOM 948 N N . LYS A 1 120 ? -52.320 -13.838 72.494 1.00 80.06 120 LYS A N 1
ATOM 949 C CA . LYS A 1 120 ? -51.524 -15.031 72.142 1.00 80.06 120 LYS A CA 1
ATOM 950 C C . LYS A 1 120 ? -51.763 -15.510 70.707 1.00 80.06 120 LYS A C 1
ATOM 952 O O . LYS A 1 120 ? -50.831 -15.986 70.056 1.00 80.06 120 LYS A O 1
ATOM 957 N N . LYS A 1 121 ? -52.990 -15.406 70.183 1.00 79.62 121 LYS A N 1
ATOM 958 C CA . LYS A 1 121 ? -53.286 -15.753 68.780 1.00 79.62 121 LYS A CA 1
ATOM 959 C C . LYS A 1 121 ? -52.684 -14.738 67.804 1.00 79.62 121 LYS A C 1
ATOM 961 O O . LYS A 1 121 ? -52.085 -15.149 66.810 1.00 79.62 121 LYS A O 1
ATOM 966 N N . ASN A 1 122 ? -52.767 -13.444 68.106 1.00 82.50 122 ASN A N 1
ATOM 967 C CA . ASN A 1 122 ? -52.187 -12.389 67.269 1.00 82.50 122 ASN A CA 1
ATOM 968 C C . ASN A 1 122 ? -50.654 -12.451 67.224 1.00 82.50 122 ASN A C 1
ATOM 970 O O . ASN A 1 122 ? -50.068 -12.345 66.149 1.00 82.50 122 ASN A O 1
ATOM 974 N N . THR A 1 123 ? -49.999 -12.702 68.360 1.00 82.25 123 THR A N 1
ATOM 975 C CA . THR A 1 123 ? -48.535 -12.865 68.417 1.00 82.25 123 THR A CA 1
ATOM 976 C C . THR A 1 123 ? -48.061 -14.104 67.662 1.00 82.25 123 THR A C 1
ATOM 978 O O . THR A 1 123 ? -47.060 -14.032 66.951 1.00 82.25 123 THR A O 1
ATOM 981 N N . LYS A 1 124 ? -48.793 -15.227 67.735 1.00 87.06 124 LYS A N 1
ATOM 982 C CA . LYS A 1 124 ? -48.511 -16.412 66.906 1.00 87.06 124 LYS A CA 1
ATOM 983 C C . LYS A 1 124 ? -48.634 -16.108 65.414 1.00 87.06 124 LYS A C 1
ATOM 985 O O . LYS A 1 124 ? -47.738 -16.474 64.663 1.00 87.06 124 LYS A O 1
ATOM 990 N N . LYS A 1 125 ? -49.695 -15.412 64.993 1.00 88.19 125 LYS A N 1
ATOM 991 C CA . LYS A 1 125 ? -49.880 -15.024 63.588 1.00 88.19 125 LYS A CA 1
ATOM 992 C C . LYS A 1 125 ? -48.759 -14.099 63.099 1.00 88.19 125 LYS A C 1
ATOM 994 O O . LYS A 1 125 ? -48.176 -14.366 62.059 1.00 88.19 125 LYS A O 1
ATOM 999 N N . MET A 1 126 ? -48.385 -13.086 63.888 1.00 88.25 126 MET A N 1
ATOM 1000 C CA . MET A 1 126 ? -47.245 -12.219 63.564 1.00 88.25 126 MET A CA 1
ATOM 1001 C C . MET A 1 126 ? -45.929 -12.990 63.450 1.00 88.25 126 MET A C 1
ATOM 1003 O O . MET A 1 126 ? -45.143 -12.699 62.555 1.00 88.25 126 MET A O 1
ATOM 1007 N N . LYS A 1 127 ? -45.672 -13.964 64.336 1.00 92.44 127 LYS A N 1
ATOM 1008 C CA . LYS A 1 127 ? -44.462 -14.796 64.249 1.00 92.44 127 LYS A CA 1
ATOM 1009 C C . LYS A 1 127 ? -44.397 -15.556 62.925 1.00 92.44 127 LYS A C 1
ATOM 1011 O O . LYS A 1 127 ? -43.366 -15.488 62.269 1.00 92.44 127 LYS A O 1
ATOM 1016 N N . VAL A 1 128 ? -45.499 -16.183 62.512 1.00 93.69 128 VAL A N 1
ATOM 1017 C CA . VAL A 1 128 ? -45.585 -16.885 61.219 1.00 93.69 128 VAL A CA 1
ATOM 1018 C C . VAL A 1 128 ? -45.364 -15.916 60.051 1.00 93.69 128 VAL A C 1
ATOM 1020 O O . VAL A 1 128 ? -44.526 -16.178 59.195 1.00 93.69 128 VAL A O 1
ATOM 1023 N N . ASP A 1 129 ? -46.009 -14.743 60.059 1.00 93.25 129 ASP A N 1
ATOM 1024 C CA . ASP A 1 129 ? -45.827 -13.735 59.002 1.00 93.25 129 ASP A CA 1
ATOM 1025 C C . ASP A 1 129 ? -44.366 -13.241 58.901 1.00 93.25 129 ASP A C 1
ATOM 1027 O O . ASP A 1 129 ? -43.874 -12.930 57.812 1.00 93.25 129 ASP A O 1
ATOM 1031 N N . TYR A 1 130 ? -43.650 -13.132 60.027 1.00 95.12 130 TYR A N 1
ATOM 1032 C CA . TYR A 1 130 ? -42.224 -12.793 60.020 1.00 95.12 130 TYR A CA 1
ATOM 1033 C C . TYR A 1 130 ? -41.350 -13.948 59.540 1.00 95.12 130 TYR A C 1
ATOM 1035 O O . TYR A 1 130 ? -40.403 -13.696 58.798 1.00 95.12 130 TYR A O 1
ATOM 1043 N N . GLU A 1 131 ? -41.660 -15.186 59.920 1.00 95.81 131 GLU A N 1
ATOM 1044 C CA . GLU A 1 131 ? -40.956 -16.375 59.429 1.00 95.81 131 GLU A CA 1
ATOM 1045 C C . GLU A 1 131 ? -41.071 -16.494 57.903 1.00 95.81 131 GLU A C 1
ATOM 1047 O O . GLU A 1 131 ? -40.055 -16.669 57.225 1.00 95.81 131 GLU A O 1
ATOM 1052 N N . ASP A 1 132 ? -42.260 -16.271 57.340 1.00 96.06 132 ASP A N 1
ATOM 1053 C CA . ASP A 1 132 ? -42.480 -16.275 55.890 1.00 96.06 132 ASP A CA 1
ATOM 1054 C C . ASP A 1 132 ? -41.722 -15.140 55.181 1.00 96.06 132 ASP A C 1
ATOM 1056 O O . ASP A 1 132 ? -41.121 -15.339 54.117 1.00 96.06 132 ASP A O 1
ATOM 1060 N N . LYS A 1 133 ? -41.674 -13.941 55.782 1.00 96.81 133 LYS A N 1
ATOM 1061 C CA . LYS A 1 133 ? -40.863 -12.823 55.266 1.00 96.81 133 LYS A CA 1
ATOM 1062 C C . LYS A 1 133 ? -39.373 -13.141 55.292 1.00 96.81 133 LYS A C 1
ATOM 1064 O O . LYS A 1 133 ? -38.681 -12.841 54.320 1.00 96.81 133 LYS A O 1
ATOM 1069 N N . ILE A 1 134 ? -38.881 -13.744 56.372 1.00 96.50 134 ILE A N 1
ATOM 1070 C CA . ILE A 1 134 ? -37.482 -14.169 56.496 1.00 96.50 134 ILE A CA 1
ATOM 1071 C C . ILE A 1 134 ? -37.160 -15.202 55.417 1.00 96.50 134 ILE A C 1
ATOM 1073 O O . ILE A 1 134 ? -36.154 -15.065 54.724 1.00 96.50 134 ILE A O 1
ATOM 1077 N N . LYS A 1 135 ? -38.036 -16.189 55.210 1.00 97.12 135 LYS A N 1
ATOM 1078 C CA . LYS A 1 135 ? -37.867 -17.201 54.164 1.00 97.12 135 LYS A CA 1
ATOM 1079 C C . LYS A 1 135 ? -37.813 -16.572 52.769 1.00 97.12 135 LYS A C 1
ATOM 1081 O O . LYS A 1 135 ? -36.872 -16.828 52.023 1.00 97.12 135 LYS A O 1
ATOM 1086 N N . THR A 1 136 ? -38.744 -15.669 52.467 1.00 97.44 136 THR A N 1
ATOM 1087 C CA . THR A 1 136 ? -38.782 -14.939 51.189 1.00 97.44 136 THR A CA 1
ATOM 1088 C C . THR A 1 136 ? -37.521 -14.093 50.973 1.00 97.44 136 THR A C 1
ATOM 1090 O O . THR A 1 136 ? -36.988 -14.021 49.865 1.00 97.44 136 THR A O 1
ATOM 1093 N N . LEU A 1 137 ? -37.019 -13.427 52.018 1.00 97.88 137 LEU A N 1
ATOM 1094 C CA . LEU A 1 137 ? -35.779 -12.650 51.939 1.00 97.88 137 LEU A CA 1
ATOM 1095 C C . LEU A 1 137 ? -34.558 -13.548 51.718 1.00 97.88 137 LEU A C 1
ATOM 1097 O O . LEU A 1 137 ? -33.704 -13.202 50.906 1.00 97.88 137 LEU A O 1
ATOM 1101 N N . ASN A 1 138 ? -34.499 -14.710 52.367 1.00 96.56 138 ASN A N 1
ATOM 1102 C CA . ASN A 1 138 ? -33.419 -15.676 52.168 1.00 96.56 138 ASN A CA 1
ATOM 1103 C C . ASN A 1 138 ? -33.399 -16.231 50.736 1.00 96.56 138 ASN A C 1
ATOM 1105 O O . ASN A 1 138 ? -32.335 -16.316 50.126 1.00 96.56 138 ASN A O 1
ATOM 1109 N N . GLU A 1 139 ? -34.559 -16.538 50.153 1.00 97.94 139 GLU A N 1
ATOM 1110 C CA . GLU A 1 139 ? -34.661 -16.958 48.747 1.00 97.94 139 GLU A CA 1
ATOM 1111 C C . GLU A 1 139 ? -34.159 -15.866 47.785 1.00 97.94 139 GLU A C 1
ATOM 1113 O O . GLU A 1 139 ? -33.408 -16.148 46.844 1.00 97.94 139 GLU A O 1
ATOM 1118 N N . LYS A 1 140 ? -34.491 -14.595 48.057 1.00 98.38 140 LYS A N 1
ATOM 1119 C CA . LYS A 1 140 ? -33.960 -13.450 47.298 1.00 98.38 140 LYS A CA 1
ATOM 1120 C C . LYS A 1 140 ? -32.447 -13.302 47.448 1.00 98.38 140 LYS A C 1
ATOM 1122 O O . LYS A 1 140 ? -31.776 -13.065 46.447 1.00 98.38 140 LYS A O 1
ATOM 1127 N N . ILE A 1 141 ? -31.906 -13.460 48.658 1.00 98.19 141 ILE A N 1
ATOM 1128 C CA . ILE A 1 141 ? -30.458 -13.404 48.910 1.00 98.19 141 ILE A CA 1
ATOM 1129 C C . ILE A 1 141 ? -29.739 -14.479 48.094 1.00 98.19 141 ILE A C 1
ATOM 1131 O O . ILE A 1 141 ? -28.790 -14.155 47.384 1.00 98.19 141 ILE A O 1
ATOM 1135 N N . ASN A 1 142 ? -30.229 -15.719 48.116 1.00 97.62 142 ASN A N 1
ATOM 1136 C CA . ASN A 1 142 ? -29.627 -16.817 47.360 1.00 97.62 142 ASN A CA 1
ATOM 1137 C C . ASN A 1 142 ? -29.661 -16.548 45.849 1.00 97.62 142 ASN A C 1
ATOM 1139 O O . ASN A 1 142 ? -28.658 -16.723 45.163 1.00 97.62 142 ASN A O 1
ATOM 1143 N N . THR A 1 143 ? -30.787 -16.043 45.336 1.00 98.19 143 THR A N 1
ATOM 1144 C CA . THR A 1 143 ? -30.930 -15.697 43.912 1.00 98.19 143 THR A CA 1
ATOM 1145 C C . THR A 1 143 ? -29.943 -14.598 43.500 1.00 98.19 143 THR A C 1
ATOM 1147 O O . THR A 1 143 ? -29.285 -14.702 42.464 1.00 98.19 143 THR A O 1
ATOM 1150 N N . LEU A 1 144 ? -29.791 -13.560 44.331 1.00 98.38 144 LEU A N 1
ATOM 1151 C CA . LEU A 1 144 ? -28.830 -12.482 44.096 1.00 98.38 144 LEU A CA 1
ATOM 1152 C C . LEU A 1 144 ? -27.381 -12.973 44.179 1.00 98.38 144 LEU A C 1
ATOM 1154 O O . LEU A 1 144 ? -26.560 -12.548 43.372 1.00 98.38 144 LEU A O 1
ATOM 1158 N N . GLN A 1 145 ? -27.063 -13.887 45.097 1.00 98.00 145 GLN A N 1
ATOM 1159 C CA . GLN A 1 145 ? -25.731 -14.490 45.199 1.00 98.00 145 GLN A CA 1
ATOM 1160 C C . GLN A 1 145 ? -25.380 -15.314 43.956 1.00 98.00 145 GLN A C 1
ATOM 1162 O O . GLN A 1 145 ? -24.286 -15.162 43.417 1.00 98.00 145 GLN A O 1
ATOM 1167 N N . THR A 1 146 ? -26.308 -16.134 43.451 1.00 98.12 146 THR A N 1
ATOM 1168 C CA . THR A 1 146 ? -26.102 -16.875 42.198 1.00 98.12 146 THR A CA 1
ATOM 1169 C C . THR A 1 146 ? -25.928 -15.927 41.014 1.00 98.12 146 THR A C 1
ATOM 1171 O O . THR A 1 146 ? -25.013 -16.103 40.212 1.00 98.12 146 THR A O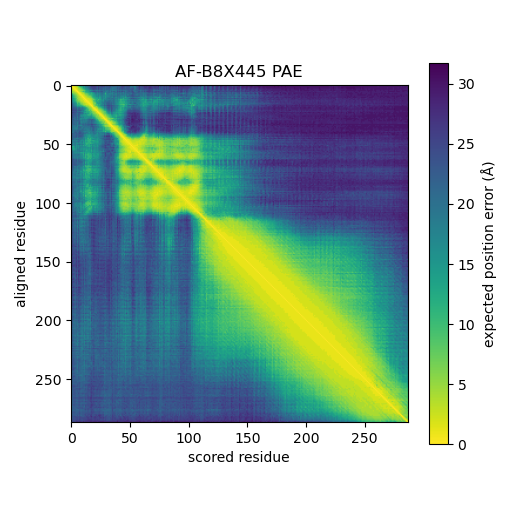 1
ATOM 1174 N N . SER A 1 147 ? -26.761 -14.884 40.922 1.00 98.06 147 SER A N 1
ATOM 1175 C CA . SER A 1 147 ? -26.626 -13.867 39.876 1.00 98.06 147 SER A CA 1
ATOM 1176 C C . SER A 1 147 ? -25.272 -13.159 39.945 1.00 98.06 147 SER A C 1
ATOM 1178 O O . SER A 1 147 ? -24.656 -12.927 38.908 1.00 98.06 147 SER A O 1
ATOM 1180 N N . LEU A 1 148 ? -24.792 -12.834 41.147 1.00 98.12 148 LEU A N 1
ATOM 1181 C CA . LEU A 1 148 ? -23.498 -12.189 41.347 1.00 98.12 148 LEU A CA 1
ATOM 1182 C C . LEU A 1 148 ? -22.348 -13.092 40.886 1.00 98.12 148 LEU A C 1
ATOM 1184 O O . LEU A 1 148 ? -21.476 -12.630 40.148 1.00 98.12 148 LEU A O 1
ATOM 1188 N N . GLU A 1 149 ? -22.356 -14.374 41.255 1.00 98.12 149 GLU A N 1
ATOM 1189 C CA . GLU A 1 149 ? -21.284 -15.291 40.851 1.00 98.12 149 GLU A CA 1
ATOM 1190 C C . GLU A 1 149 ? -21.275 -15.515 39.330 1.00 98.12 149 GLU A C 1
ATOM 1192 O O . GLU A 1 149 ? -20.201 -15.510 38.731 1.00 98.12 149 GLU A O 1
ATOM 1197 N N . ASN A 1 150 ? -22.445 -15.577 38.682 1.00 97.81 150 ASN A N 1
ATOM 1198 C CA . ASN A 1 150 ? -22.541 -15.627 37.218 1.00 97.81 150 ASN A CA 1
ATOM 1199 C C . ASN A 1 150 ? -21.966 -14.360 36.561 1.00 97.81 150 ASN A C 1
ATOM 1201 O O . ASN A 1 150 ? -21.152 -14.439 35.647 1.00 97.81 150 ASN A O 1
ATOM 1205 N N . THR A 1 151 ? -22.304 -13.165 37.060 1.00 98.38 151 THR A N 1
ATOM 1206 C CA . THR A 1 151 ? -21.730 -11.926 36.498 1.00 98.38 151 THR A CA 1
ATOM 1207 C C . THR A 1 151 ? -20.212 -11.843 36.679 1.00 98.38 151 THR A C 1
ATOM 1209 O O . THR A 1 151 ? -19.504 -11.299 35.833 1.00 98.38 151 THR A O 1
ATOM 1212 N N . LYS A 1 152 ? -19.678 -12.411 37.764 1.00 98.38 152 LYS A N 1
ATOM 1213 C CA . LYS A 1 152 ? -18.239 -12.459 38.034 1.00 98.38 152 LYS A CA 1
ATOM 1214 C C . LYS A 1 152 ? -17.508 -13.417 37.091 1.00 98.38 152 LYS A C 1
ATOM 1216 O O . LYS A 1 152 ? -16.407 -13.090 36.638 1.00 98.38 152 LYS A O 1
ATOM 1221 N N . THR A 1 153 ? -18.091 -14.576 36.784 1.00 98.31 153 THR A N 1
ATOM 1222 C CA . THR A 1 153 ? -17.515 -15.512 35.807 1.00 98.31 153 THR A CA 1
ATOM 1223 C C . THR A 1 153 ? -17.536 -14.915 34.399 1.00 98.31 153 THR A C 1
ATOM 1225 O O . THR A 1 153 ? -16.505 -14.956 33.722 1.00 98.31 153 THR A O 1
ATOM 1228 N N . ASP A 1 154 ? -18.628 -14.250 34.013 1.00 98.38 154 ASP A N 1
ATOM 1229 C CA . ASP A 1 154 ? -18.741 -13.529 32.738 1.00 98.38 154 ASP A CA 1
ATOM 1230 C C . ASP A 1 154 ? -17.709 -12.398 32.620 1.00 98.38 154 ASP A C 1
ATOM 1232 O O . ASP A 1 154 ? -17.003 -12.293 31.614 1.00 98.38 154 ASP A O 1
ATOM 1236 N N . LEU A 1 155 ? -17.537 -11.584 33.669 1.00 98.12 155 LEU A N 1
ATOM 1237 C CA . LEU A 1 155 ? -16.511 -10.536 33.697 1.00 98.12 155 LEU A CA 1
ATOM 1238 C C . LEU A 1 155 ? -15.099 -11.113 33.556 1.00 98.12 155 LEU A C 1
ATOM 1240 O O . LEU A 1 155 ? -14.277 -10.566 32.817 1.00 98.12 155 LEU A O 1
ATOM 1244 N N . SER A 1 156 ? -14.803 -12.228 34.228 1.00 98.06 156 SER A N 1
ATOM 1245 C CA . SER A 1 156 ? -13.508 -12.905 34.096 1.00 98.06 156 SER A CA 1
ATOM 1246 C C . SER A 1 156 ? -13.265 -13.389 32.663 1.00 98.06 156 SER A C 1
ATOM 1248 O O . SER A 1 156 ? -12.161 -13.241 32.129 1.00 98.06 156 SER A O 1
ATOM 1250 N N . PHE A 1 157 ? -14.300 -13.926 32.017 1.00 98.56 157 PHE A N 1
ATOM 1251 C CA . PHE A 1 157 ? -14.243 -14.364 30.629 1.00 98.56 157 PHE A CA 1
ATOM 1252 C C . PHE A 1 157 ? -14.016 -13.193 29.661 1.00 98.56 157 PHE A C 1
ATOM 1254 O O . PHE A 1 157 ? -13.102 -13.254 28.836 1.00 98.56 157 PHE A O 1
ATOM 1261 N N . LEU A 1 158 ? -14.755 -12.090 29.816 1.00 98.38 158 LEU A N 1
ATOM 1262 C CA . LEU A 1 158 ? -14.571 -10.875 29.014 1.00 98.38 158 LEU A CA 1
ATOM 1263 C C . LEU A 1 158 ? -13.175 -10.265 29.195 1.00 98.38 158 LEU A C 1
ATOM 1265 O O . LEU A 1 158 ? -12.565 -9.817 28.225 1.00 98.38 158 LEU A O 1
ATOM 1269 N N . HIS A 1 159 ? -12.618 -10.296 30.408 1.00 98.06 159 HIS A N 1
ATOM 1270 C CA . HIS A 1 159 ? -11.243 -9.856 30.650 1.00 98.06 159 HIS A CA 1
ATOM 1271 C C . HIS A 1 159 ? -10.209 -10.698 29.895 1.00 98.06 159 HIS A C 1
ATOM 1273 O O . HIS A 1 159 ? -9.240 -10.145 29.367 1.00 98.06 159 HIS A O 1
ATOM 1279 N N . LYS A 1 160 ? -10.411 -12.020 29.812 1.00 98.44 160 LYS A N 1
ATOM 1280 C CA . LYS A 1 160 ? -9.548 -12.905 29.016 1.00 98.44 160 LYS A CA 1
ATOM 1281 C C . LYS A 1 160 ? -9.666 -12.595 27.525 1.00 98.44 160 LYS A C 1
ATOM 1283 O O . LYS A 1 160 ? -8.632 -12.411 26.890 1.00 98.44 160 LYS A O 1
ATOM 1288 N N . GLN A 1 161 ? -10.886 -12.451 26.999 1.00 98.25 161 GLN A N 1
ATOM 1289 C CA . GLN A 1 161 ? -11.095 -12.075 25.594 1.00 98.25 161 GLN A CA 1
ATOM 1290 C C . GLN A 1 161 ? -10.440 -10.738 25.252 1.00 98.25 161 GLN A C 1
ATOM 1292 O O . GLN A 1 161 ? -9.699 -10.651 24.277 1.00 98.25 161 GLN A O 1
ATOM 1297 N N . LYS A 1 162 ? -10.639 -9.713 26.090 1.00 98.44 162 LYS A N 1
ATOM 1298 C CA . LYS A 1 162 ? -10.023 -8.396 25.895 1.00 98.44 162 LYS A CA 1
ATOM 1299 C C . LYS A 1 162 ? -8.503 -8.503 25.777 1.00 98.44 162 LYS A C 1
ATOM 1301 O O . LYS A 1 162 ? -7.923 -7.881 24.895 1.00 98.44 162 LYS A O 1
ATOM 1306 N N . LYS A 1 163 ? -7.861 -9.298 26.641 1.00 98.56 163 LYS A N 1
ATOM 1307 C CA . LYS A 1 163 ? -6.407 -9.510 26.600 1.00 98.56 163 LYS A CA 1
ATOM 1308 C C . LYS A 1 163 ? -5.967 -10.158 25.284 1.00 98.56 163 LYS A C 1
ATOM 1310 O O . LYS A 1 163 ? -4.984 -9.704 24.707 1.00 98.56 163 LYS A O 1
ATOM 1315 N N . THR A 1 164 ? -6.691 -11.171 24.811 1.00 98.25 164 THR A N 1
ATOM 1316 C CA . THR A 1 164 ? -6.414 -11.828 23.525 1.00 98.25 164 THR A CA 1
ATOM 1317 C C . THR A 1 164 ? -6.529 -10.845 22.363 1.00 98.25 164 THR A C 1
ATOM 1319 O O . THR A 1 164 ? -5.584 -10.717 21.593 1.00 98.25 164 THR A O 1
ATOM 1322 N N . TRP A 1 165 ? -7.611 -10.066 22.289 1.00 98.19 165 TRP A N 1
ATOM 1323 C CA . TRP A 1 165 ? -7.778 -9.069 21.227 1.00 98.19 165 TRP A CA 1
ATOM 1324 C C . TRP A 1 165 ? -6.713 -7.973 21.256 1.00 98.19 165 TRP A C 1
ATOM 1326 O O . TRP A 1 165 ? -6.268 -7.529 20.206 1.00 98.19 165 TRP A O 1
ATOM 1336 N N . THR A 1 166 ? -6.262 -7.546 22.440 1.00 98.31 166 THR A N 1
ATOM 1337 C CA . THR A 1 166 ? -5.150 -6.586 22.544 1.00 98.31 166 THR A CA 1
ATOM 1338 C C . THR A 1 166 ? -3.841 -7.169 21.998 1.00 98.31 166 THR A C 1
ATOM 1340 O O . THR A 1 166 ? -3.108 -6.463 21.313 1.00 98.31 166 THR A O 1
ATOM 1343 N N . GLN A 1 167 ? -3.563 -8.453 22.243 1.00 98.19 167 GLN A N 1
ATOM 1344 C CA . GLN A 1 167 ? -2.387 -9.131 21.683 1.00 98.19 167 GLN A CA 1
ATOM 1345 C C . GLN A 1 167 ? -2.488 -9.282 20.160 1.00 98.19 167 GLN A C 1
ATOM 1347 O O . GLN A 1 167 ? -1.526 -9.008 19.449 1.00 98.19 167 GLN A O 1
ATOM 1352 N N . GLU A 1 168 ? -3.655 -9.669 19.645 1.00 98.50 168 GLU A N 1
ATOM 1353 C CA . GLU A 1 168 ? -3.904 -9.752 18.200 1.00 98.50 168 GLU A CA 1
ATOM 1354 C C . GLU A 1 168 ? -3.760 -8.384 17.521 1.00 98.50 168 GLU A C 1
ATOM 1356 O O . GLU A 1 168 ? -3.156 -8.279 16.454 1.00 98.50 168 GLU A O 1
ATOM 1361 N N . GLN A 1 169 ? -4.252 -7.318 18.158 1.00 98.44 169 GLN A N 1
ATOM 1362 C CA . GLN A 1 169 ? -4.092 -5.948 17.676 1.00 98.44 169 GLN A CA 1
ATOM 1363 C C . GLN A 1 169 ? -2.615 -5.537 17.585 1.00 98.44 169 GLN A C 1
ATOM 1365 O O . GLN A 1 169 ? -2.208 -4.914 16.603 1.00 98.44 169 GLN A O 1
ATOM 1370 N N . GLU A 1 170 ? -1.802 -5.894 18.578 1.00 98.56 170 GLU A N 1
ATOM 1371 C CA . GLU A 1 170 ? -0.361 -5.631 18.573 1.00 98.56 170 GLU A CA 1
ATOM 1372 C C . GLU A 1 170 ? 0.353 -6.397 17.447 1.00 98.56 170 GLU A C 1
ATOM 1374 O O . GLU A 1 170 ? 1.156 -5.815 16.716 1.00 98.56 170 GLU A O 1
ATOM 1379 N N . ILE A 1 171 ? 0.006 -7.673 17.237 1.00 98.50 171 ILE A N 1
ATOM 1380 C CA . ILE A 1 171 ? 0.547 -8.488 16.138 1.00 98.50 171 ILE A CA 1
ATOM 1381 C C . ILE A 1 171 ? 0.214 -7.856 14.782 1.00 98.50 171 ILE A C 1
ATOM 1383 O O . ILE A 1 171 ? 1.120 -7.620 13.984 1.00 98.50 171 ILE A O 1
ATOM 1387 N N . MET A 1 172 ? -1.054 -7.508 14.544 1.00 98.56 172 MET A N 1
ATOM 1388 C CA . MET A 1 172 ? -1.474 -6.872 13.289 1.00 98.56 172 MET A CA 1
ATOM 1389 C C . MET A 1 172 ? -0.774 -5.527 13.053 1.00 98.56 172 MET A C 1
ATOM 1391 O O . MET A 1 172 ? -0.420 -5.202 11.921 1.00 98.56 172 MET A O 1
ATOM 1395 N N . THR A 1 173 ? -0.530 -4.753 14.113 1.00 98.44 173 THR A N 1
ATOM 1396 C CA . THR A 1 173 ? 0.203 -3.480 14.016 1.00 98.44 173 THR A CA 1
ATOM 1397 C C . THR A 1 173 ? 1.652 -3.710 13.568 1.00 98.44 173 THR A C 1
ATOM 1399 O O . THR A 1 173 ? 2.130 -3.048 12.648 1.00 98.44 173 THR A O 1
ATOM 1402 N N . ASN A 1 174 ? 2.330 -4.714 14.133 1.00 98.44 174 ASN A N 1
ATOM 1403 C CA . ASN A 1 174 ? 3.694 -5.081 13.737 1.00 98.44 174 ASN A CA 1
ATOM 1404 C C . ASN A 1 174 ? 3.775 -5.620 12.293 1.00 98.44 174 ASN A C 1
ATOM 1406 O O . ASN A 1 174 ? 4.750 -5.367 11.572 1.00 98.44 174 ASN A O 1
ATOM 1410 N N . GLU A 1 175 ? 2.761 -6.367 11.850 1.00 98.56 175 GLU A N 1
ATOM 1411 C CA . GLU A 1 175 ? 2.658 -6.849 10.468 1.00 98.56 175 GLU A CA 1
ATOM 1412 C 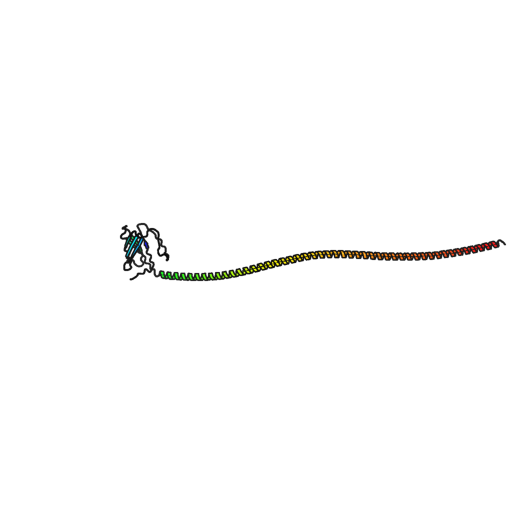C . GLU A 1 175 ? 2.463 -5.697 9.476 1.00 98.56 175 GLU A C 1
ATOM 1414 O O . GLU A 1 175 ? 3.136 -5.667 8.439 1.00 98.56 175 GLU A O 1
ATOM 1419 N N . LEU A 1 176 ? 1.611 -4.721 9.810 1.00 98.31 176 LEU A N 1
ATOM 1420 C CA . LEU A 1 176 ? 1.427 -3.501 9.021 1.00 98.31 176 LEU A CA 1
ATOM 1421 C C . LEU A 1 176 ? 2.730 -2.711 8.888 1.00 98.31 176 LEU A C 1
ATOM 1423 O O . LEU A 1 176 ? 3.103 -2.352 7.772 1.00 98.31 176 LEU A O 1
ATOM 1427 N N . ASP A 1 177 ? 3.470 -2.510 9.979 1.00 98.44 177 ASP A N 1
ATOM 1428 C CA . ASP A 1 177 ? 4.770 -1.829 9.942 1.00 98.44 177 ASP A CA 1
ATOM 1429 C C . ASP A 1 177 ? 5.780 -2.566 9.053 1.00 98.4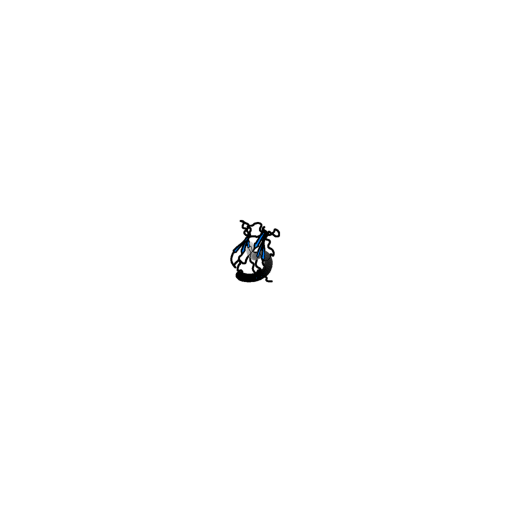4 177 ASP A C 1
ATOM 1431 O O . ASP A 1 177 ? 6.522 -1.956 8.275 1.00 98.44 177 ASP A O 1
ATOM 1435 N N . THR A 1 178 ? 5.794 -3.898 9.127 1.00 98.56 178 THR A N 1
ATOM 1436 C CA . THR A 1 178 ? 6.661 -4.737 8.293 1.00 98.56 178 THR A CA 1
ATOM 1437 C C . THR A 1 178 ? 6.293 -4.625 6.813 1.00 98.56 178 THR A C 1
ATOM 1439 O O . THR A 1 178 ? 7.181 -4.511 5.962 1.00 98.56 178 THR A O 1
ATOM 1442 N N . LEU A 1 179 ? 4.999 -4.646 6.485 1.00 98.56 179 LEU A N 1
ATOM 1443 C CA . LEU A 1 179 ? 4.517 -4.459 5.118 1.00 98.56 179 LEU A CA 1
ATOM 1444 C C . LEU A 1 179 ? 4.849 -3.060 4.599 1.00 98.56 179 LEU A C 1
ATOM 1446 O O . LEU A 1 179 ? 5.342 -2.942 3.480 1.00 98.56 179 LEU A O 1
ATOM 1450 N N . ASN A 1 180 ? 4.679 -2.027 5.422 1.00 98.56 180 ASN A N 1
ATOM 1451 C CA . ASN A 1 180 ? 4.976 -0.650 5.045 1.00 98.56 180 ASN A CA 1
ATOM 1452 C C . ASN A 1 180 ? 6.466 -0.464 4.708 1.00 98.56 180 ASN A C 1
ATOM 1454 O O . ASN A 1 180 ? 6.813 0.105 3.675 1.00 98.56 180 ASN A O 1
ATOM 1458 N N . ARG A 1 181 ? 7.373 -1.057 5.500 1.00 98.50 181 ARG A N 1
ATOM 1459 C CA . ARG A 1 181 ? 8.815 -1.077 5.179 1.00 98.50 181 ARG A CA 1
ATOM 1460 C C . ARG A 1 181 ? 9.109 -1.769 3.845 1.00 98.50 181 ARG A C 1
ATOM 1462 O O . ARG A 1 181 ? 9.943 -1.287 3.084 1.00 98.50 181 ARG A O 1
ATOM 1469 N N . LYS A 1 182 ? 8.430 -2.882 3.542 1.00 98.62 182 LYS A N 1
ATOM 1470 C CA . LYS A 1 182 ? 8.593 -3.594 2.260 1.00 98.62 182 LYS A CA 1
ATOM 1471 C C . LYS A 1 182 ? 8.076 -2.782 1.073 1.00 98.62 182 LYS A C 1
ATOM 1473 O O . LYS A 1 182 ? 8.680 -2.852 0.005 1.00 98.62 182 LYS A O 1
ATOM 1478 N N . VAL A 1 183 ? 6.978 -2.046 1.241 1.00 98.62 183 VAL A N 1
ATOM 1479 C CA . VAL A 1 183 ? 6.451 -1.138 0.211 1.00 98.62 183 VAL A CA 1
ATOM 1480 C C . VAL A 1 183 ? 7.458 -0.026 -0.062 1.00 98.62 183 VAL A C 1
ATOM 1482 O O . VAL A 1 183 ? 7.894 0.100 -1.201 1.00 98.62 183 VAL A O 1
ATOM 1485 N N . ASN A 1 184 ? 7.935 0.663 0.977 1.00 98.38 184 ASN A N 1
ATOM 1486 C CA . ASN A 1 184 ? 8.923 1.737 0.830 1.00 98.38 184 ASN A CA 1
ATOM 1487 C C . ASN A 1 184 ? 10.219 1.255 0.158 1.00 98.38 184 ASN A C 1
ATOM 1489 O O . ASN A 1 184 ? 10.776 1.948 -0.690 1.00 98.38 184 ASN A O 1
ATOM 1493 N N . GLN A 1 185 ? 10.687 0.045 0.487 1.00 98.56 185 GLN A N 1
ATOM 1494 C CA . GLN A 1 185 ? 11.845 -0.541 -0.191 1.00 98.56 185 GLN A CA 1
ATOM 1495 C C . GLN A 1 185 ? 11.577 -0.758 -1.686 1.00 98.56 185 GLN A C 1
ATOM 1497 O O . GLN A 1 185 ? 12.407 -0.405 -2.517 1.00 98.56 185 GLN A O 1
ATOM 1502 N N . ARG A 1 186 ? 10.408 -1.303 -2.047 1.00 98.44 186 ARG A N 1
ATOM 1503 C CA . ARG A 1 186 ? 10.041 -1.520 -3.455 1.00 98.44 186 ARG A CA 1
ATOM 1504 C C . ARG A 1 186 ? 9.883 -0.217 -4.231 1.00 98.44 186 ARG A C 1
ATOM 1506 O O . ARG A 1 186 ? 10.208 -0.193 -5.413 1.00 98.44 186 ARG A O 1
ATOM 1513 N N . GLU A 1 187 ? 9.381 0.836 -3.596 1.00 98.56 187 GLU A N 1
ATOM 1514 C CA . GLU A 1 187 ? 9.290 2.167 -4.202 1.00 98.56 187 GLU A CA 1
ATOM 1515 C C . GLU A 1 187 ? 10.681 2.741 -4.492 1.00 98.56 187 GLU A C 1
ATOM 1517 O O . GLU A 1 187 ? 10.911 3.244 -5.592 1.00 98.56 187 GLU A O 1
ATOM 1522 N N . SER A 1 188 ? 11.630 2.579 -3.563 1.00 98.31 188 SER A N 1
ATOM 1523 C CA . SER A 1 188 ? 13.036 2.937 -3.789 1.00 98.31 188 SER A CA 1
ATOM 1524 C C . SER A 1 188 ? 13.634 2.151 -4.959 1.00 98.31 188 SER A C 1
ATOM 1526 O O . SER A 1 188 ? 14.164 2.749 -5.893 1.00 98.31 188 SER A O 1
ATOM 1528 N N . ASP A 1 189 ? 13.478 0.823 -4.963 1.00 98.19 189 ASP A N 1
ATOM 1529 C CA . ASP A 1 189 ? 13.999 -0.041 -6.031 1.00 98.19 189 ASP A CA 1
ATOM 1530 C C . ASP A 1 189 ? 13.389 0.311 -7.405 1.00 98.19 189 ASP A C 1
ATOM 1532 O O . ASP A 1 189 ? 14.044 0.194 -8.444 1.00 98.19 189 ASP A O 1
ATOM 1536 N N . TYR A 1 190 ? 12.113 0.712 -7.436 1.00 98.12 190 TYR A N 1
ATOM 1537 C CA . TYR A 1 190 ? 11.439 1.155 -8.656 1.00 98.12 190 TYR A CA 1
ATOM 1538 C C . TYR A 1 190 ? 12.001 2.488 -9.155 1.00 98.12 190 TYR A C 1
ATOM 1540 O O . TYR A 1 190 ? 12.262 2.620 -10.349 1.00 98.12 190 TYR A O 1
ATOM 1548 N N . SER A 1 191 ? 12.230 3.446 -8.253 1.00 98.38 191 SER A N 1
ATOM 1549 C CA . SER A 1 191 ? 12.849 4.735 -8.580 1.00 98.38 191 SER A CA 1
ATOM 1550 C C . SER A 1 191 ? 14.240 4.554 -9.199 1.00 98.38 191 SER A C 1
ATOM 1552 O O . SER A 1 191 ? 14.544 5.170 -10.224 1.00 98.38 191 SER A O 1
ATOM 1554 N N . ASP A 1 192 ? 15.061 3.661 -8.641 1.00 98.31 192 ASP A N 1
ATOM 1555 C CA . ASP A 1 192 ? 16.397 3.363 -9.173 1.00 98.31 192 ASP A CA 1
ATOM 1556 C C . ASP A 1 192 ? 16.324 2.767 -10.587 1.00 98.31 192 ASP A C 1
ATOM 1558 O O . ASP A 1 192 ? 17.012 3.225 -11.505 1.00 98.31 192 ASP A O 1
ATOM 1562 N N . LYS A 1 193 ? 15.423 1.799 -10.801 1.00 98.50 193 LYS A N 1
ATOM 1563 C CA . LYS A 1 193 ? 15.182 1.210 -12.129 1.00 98.50 193 LYS A CA 1
ATOM 1564 C C . LYS A 1 193 ? 14.622 2.216 -13.129 1.00 98.50 193 LYS A C 1
ATOM 1566 O O . LYS A 1 193 ? 14.941 2.142 -14.314 1.00 98.50 193 LYS A O 1
ATOM 1571 N N . GLU A 1 194 ? 13.786 3.153 -12.689 1.00 98.62 194 GLU A N 1
ATOM 1572 C CA . GLU A 1 194 ? 13.269 4.217 -13.548 1.00 98.62 194 GLU A CA 1
ATOM 1573 C C . GLU A 1 194 ? 14.399 5.152 -14.005 1.00 98.62 194 GLU A C 1
ATOM 1575 O O . GLU A 1 194 ? 14.461 5.520 -15.182 1.00 98.62 194 GLU A O 1
ATOM 1580 N N . HIS A 1 195 ? 15.317 5.503 -13.102 1.00 98.38 195 HIS A N 1
ATOM 1581 C CA . HIS A 1 195 ? 16.503 6.287 -13.436 1.00 98.38 195 HIS A CA 1
ATOM 1582 C C . HIS A 1 195 ? 17.424 5.535 -14.412 1.00 98.38 195 HIS A C 1
ATOM 1584 O O . HIS A 1 195 ? 17.865 6.103 -15.413 1.00 98.38 195 HIS A O 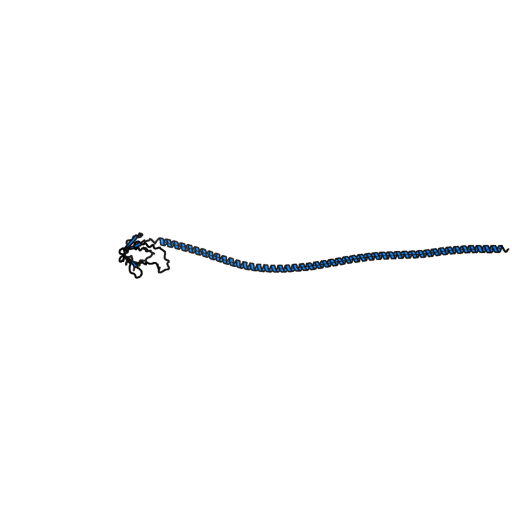1
ATOM 1590 N N . GLU A 1 196 ? 17.674 4.245 -14.178 1.00 98.50 196 GLU A N 1
ATOM 1591 C CA . GLU A 1 196 ? 18.448 3.396 -15.091 1.00 98.50 196 GLU A CA 1
ATOM 1592 C C . GLU A 1 196 ? 17.801 3.317 -16.485 1.00 98.50 196 GLU A C 1
ATOM 1594 O O . GLU A 1 196 ? 18.469 3.510 -17.502 1.00 98.50 196 GLU A O 1
ATOM 1599 N N . ALA A 1 197 ? 16.479 3.136 -16.552 1.00 98.06 197 ALA A N 1
ATOM 1600 C CA . ALA A 1 197 ? 15.744 3.114 -17.812 1.00 98.06 197 ALA A CA 1
ATOM 1601 C C . ALA A 1 197 ? 15.812 4.453 -18.569 1.00 98.06 197 ALA A C 1
ATOM 1603 O O . ALA A 1 197 ? 15.851 4.455 -19.802 1.00 98.06 197 ALA A O 1
ATOM 1604 N N . LYS A 1 198 ? 15.830 5.593 -17.862 1.00 98.50 198 LYS A N 1
ATOM 1605 C CA . LYS A 1 198 ? 16.044 6.917 -18.477 1.00 98.50 198 LYS A CA 1
ATOM 1606 C C . LYS A 1 198 ? 17.439 7.018 -19.090 1.00 98.50 198 LYS A C 1
ATOM 1608 O O . LYS A 1 198 ? 17.542 7.384 -20.257 1.00 98.50 198 LYS A O 1
ATOM 1613 N N . LYS A 1 199 ? 18.473 6.590 -18.362 1.00 98.69 199 LYS A N 1
ATOM 1614 C CA . LYS A 1 199 ? 19.854 6.573 -18.861 1.00 98.69 199 LYS A CA 1
ATOM 1615 C C . LYS A 1 199 ? 20.002 5.717 -20.125 1.00 98.69 199 LYS A C 1
ATOM 1617 O O . LYS A 1 199 ? 20.546 6.180 -21.120 1.00 98.69 199 LYS A O 1
ATOM 1622 N N . ILE A 1 200 ? 19.440 4.506 -20.130 1.00 98.31 200 ILE A N 1
ATOM 1623 C CA . ILE A 1 200 ? 19.473 3.618 -21.307 1.00 98.31 200 ILE A CA 1
ATOM 1624 C C . ILE A 1 200 ? 18.761 4.257 -22.510 1.00 98.31 200 ILE A C 1
ATOM 1626 O O . ILE A 1 200 ? 19.217 4.127 -23.645 1.00 98.31 200 ILE A O 1
ATOM 1630 N N . LYS A 1 201 ? 17.642 4.963 -22.293 1.00 98.56 201 LYS A N 1
ATOM 1631 C CA . LYS A 1 201 ? 16.941 5.680 -23.372 1.00 98.56 201 LYS A CA 1
ATOM 1632 C C . LYS A 1 201 ? 17.783 6.808 -23.964 1.00 98.56 201 LYS A C 1
ATOM 1634 O O . LYS A 1 201 ? 17.740 7.006 -25.176 1.00 98.56 201 LYS A O 1
ATOM 1639 N N . GLU A 1 202 ? 18.517 7.540 -23.133 1.00 98.62 202 GLU A N 1
ATOM 1640 C CA . GLU A 1 202 ? 19.438 8.586 -23.588 1.00 98.62 202 GLU A CA 1
ATOM 1641 C C . GLU A 1 202 ? 20.585 7.985 -24.413 1.00 98.62 202 GLU A C 1
ATOM 1643 O O . GLU A 1 202 ? 20.807 8.425 -25.540 1.00 98.62 202 GLU A O 1
ATOM 1648 N N . GLU A 1 203 ? 21.216 6.909 -23.934 1.00 98.69 203 GLU A N 1
ATOM 1649 C CA . GLU A 1 203 ? 22.275 6.191 -24.663 1.00 98.69 203 GLU A CA 1
ATOM 1650 C C . GLU A 1 203 ? 21.785 5.638 -26.016 1.00 98.69 203 GLU A C 1
ATOM 1652 O O . GLU A 1 203 ? 22.473 5.745 -27.033 1.00 98.69 203 GLU A O 1
ATOM 1657 N N . LEU A 1 204 ? 20.570 5.077 -26.066 1.00 98.38 204 LEU A N 1
ATOM 1658 C CA . LEU A 1 204 ? 19.966 4.614 -27.320 1.00 98.38 204 LEU A CA 1
ATOM 1659 C C . LEU A 1 204 ? 19.757 5.758 -28.314 1.00 98.38 204 LEU A C 1
ATOM 1661 O O . LEU A 1 204 ? 20.044 5.592 -29.500 1.00 98.38 204 LEU A O 1
ATOM 1665 N N . LYS A 1 205 ? 19.296 6.918 -27.839 1.00 98.62 205 LYS A N 1
ATOM 1666 C CA . LYS A 1 205 ? 19.103 8.101 -28.679 1.00 98.62 205 LYS A CA 1
ATOM 1667 C C . LYS A 1 205 ? 20.431 8.595 -29.260 1.00 98.62 205 LYS A C 1
ATOM 1669 O O . LYS A 1 205 ? 20.508 8.859 -30.457 1.00 98.62 205 LYS A O 1
ATOM 1674 N N . GLU A 1 206 ? 21.488 8.651 -28.451 1.00 98.56 206 GLU A N 1
ATOM 1675 C CA . GLU A 1 206 ? 22.831 9.022 -28.920 1.00 98.56 206 GLU A CA 1
ATOM 1676 C C . GLU A 1 206 ? 23.355 8.056 -29.995 1.00 98.56 206 GLU A C 1
ATOM 1678 O O . GLU A 1 206 ? 23.931 8.482 -31.001 1.00 98.56 206 GLU A O 1
ATOM 1683 N N . LEU A 1 207 ? 23.123 6.750 -29.824 1.00 98.56 207 LEU A N 1
ATOM 1684 C CA . LEU A 1 207 ? 23.493 5.740 -30.817 1.00 98.56 207 LEU A CA 1
ATOM 1685 C C . LEU A 1 207 ? 22.690 5.871 -32.119 1.00 98.56 207 LEU A C 1
ATOM 1687 O O . LEU A 1 207 ? 23.252 5.682 -33.203 1.00 98.56 207 LEU A O 1
ATOM 1691 N N . GLU A 1 208 ? 21.399 6.191 -32.041 1.00 98.56 208 GLU A N 1
ATOM 1692 C CA . GLU A 1 208 ? 20.557 6.457 -33.212 1.00 98.56 208 GLU A CA 1
ATOM 1693 C C . GLU A 1 208 ? 21.032 7.693 -33.985 1.00 98.56 208 GLU A C 1
ATOM 1695 O O . GLU A 1 208 ? 21.193 7.622 -35.210 1.00 98.56 208 GLU A O 1
ATOM 1700 N N . ASP A 1 209 ? 21.348 8.780 -33.280 1.00 98.44 209 ASP A N 1
ATOM 1701 C CA . ASP A 1 209 ? 21.899 10.004 -33.866 1.00 98.44 209 ASP A CA 1
ATOM 1702 C C . ASP A 1 209 ? 23.261 9.734 -34.533 1.00 98.44 209 ASP A C 1
ATOM 1704 O O . ASP A 1 209 ? 23.511 10.141 -35.675 1.00 98.44 209 ASP A O 1
ATOM 1708 N N . HIS A 1 210 ? 24.134 8.968 -33.872 1.00 98.44 210 HIS A N 1
ATOM 1709 C CA . HIS A 1 210 ? 25.429 8.570 -34.425 1.00 98.44 210 HIS A CA 1
ATOM 1710 C C . HIS A 1 210 ? 25.283 7.689 -35.676 1.00 98.44 210 HIS A C 1
ATOM 1712 O O . HIS A 1 210 ? 25.969 7.895 -36.683 1.00 98.44 210 HIS A O 1
ATOM 1718 N N . LYS A 1 211 ? 24.350 6.729 -35.658 1.00 98.44 211 LYS A N 1
ATOM 1719 C CA . LYS A 1 211 ? 24.025 5.890 -36.820 1.00 98.44 211 LYS A CA 1
ATOM 1720 C C . LYS A 1 211 ? 23.543 6.737 -37.998 1.00 98.44 211 LYS A C 1
ATOM 1722 O O . LYS A 1 211 ? 23.968 6.490 -39.128 1.00 98.44 211 LYS A O 1
ATOM 1727 N N . LEU A 1 212 ? 22.677 7.723 -37.754 1.00 98.62 212 LEU A N 1
ATOM 1728 C CA . LEU A 1 212 ? 22.179 8.623 -38.795 1.00 98.62 212 LEU A CA 1
ATOM 1729 C C . LEU A 1 212 ? 23.321 9.423 -39.432 1.00 98.62 212 LEU A C 1
ATOM 1731 O O . LEU A 1 212 ? 23.406 9.500 -40.660 1.00 98.62 212 LEU A O 1
ATOM 1735 N N . LYS A 1 213 ? 24.243 9.937 -38.611 1.00 98.62 213 LYS A N 1
ATOM 1736 C CA . LYS A 1 213 ? 25.435 10.650 -39.081 1.00 98.62 213 LYS A CA 1
ATOM 1737 C C . LYS A 1 213 ? 26.317 9.780 -39.983 1.00 98.62 213 LYS A C 1
ATOM 1739 O O . LYS A 1 213 ? 26.666 10.207 -41.081 1.00 98.62 213 LYS A O 1
ATOM 1744 N N . ILE A 1 214 ? 26.605 8.537 -39.583 1.00 98.62 214 ILE A N 1
ATOM 1745 C CA . ILE A 1 214 ? 27.375 7.593 -40.414 1.00 98.62 214 ILE A CA 1
ATOM 1746 C C . ILE A 1 214 ? 26.672 7.335 -41.753 1.00 98.62 214 ILE A C 1
ATOM 1748 O O . ILE A 1 214 ? 27.319 7.311 -42.801 1.00 98.62 214 ILE A O 1
ATOM 1752 N N . LEU A 1 215 ? 25.350 7.136 -41.747 1.00 98.44 215 LEU A N 1
ATOM 1753 C CA . LEU A 1 215 ? 24.593 6.910 -42.982 1.00 98.44 215 LEU A CA 1
ATOM 1754 C C . LEU A 1 215 ? 24.686 8.107 -43.936 1.00 98.44 215 LEU A C 1
ATOM 1756 O O . LEU A 1 215 ? 24.850 7.908 -45.144 1.00 98.44 215 LEU A O 1
ATOM 1760 N N . GLN A 1 216 ? 24.636 9.328 -43.403 1.00 98.62 216 GLN A N 1
ATOM 1761 C CA . GLN A 1 216 ? 24.826 10.546 -44.183 1.00 98.62 216 GLN A CA 1
ATOM 1762 C C . GLN A 1 216 ? 26.242 10.624 -44.777 1.00 98.62 216 GLN A C 1
ATOM 1764 O O . GLN A 1 216 ? 26.384 10.800 -45.988 1.00 98.62 216 GLN A O 1
ATOM 1769 N N . GLU A 1 217 ? 27.285 10.401 -43.974 1.00 98.44 217 GLU A N 1
ATOM 1770 C CA . GLU A 1 217 ? 28.681 10.389 -44.438 1.00 98.44 217 GLU A CA 1
ATOM 1771 C C . GLU A 1 217 ? 28.908 9.330 -45.534 1.00 98.44 217 GLU A C 1
ATOM 1773 O O . GLU A 1 217 ? 29.539 9.590 -46.564 1.00 98.44 217 GLU A O 1
ATOM 1778 N N . MET A 1 218 ? 28.328 8.134 -45.376 1.00 98.19 218 MET A N 1
ATOM 1779 C CA . MET A 1 218 ? 28.371 7.086 -46.399 1.00 98.19 218 MET A CA 1
ATOM 1780 C C . MET A 1 218 ? 27.684 7.513 -47.702 1.00 98.19 218 MET A C 1
ATOM 1782 O O . MET A 1 218 ? 28.156 7.170 -48.792 1.00 98.19 218 MET A O 1
ATOM 1786 N N . GLN A 1 219 ? 26.564 8.232 -47.619 1.00 98.50 219 GLN A N 1
ATOM 1787 C CA . GLN A 1 219 ? 25.855 8.745 -48.787 1.00 98.50 219 GLN A CA 1
ATOM 1788 C C . GLN A 1 219 ? 26.675 9.818 -49.513 1.00 98.50 219 GLN A C 1
ATOM 1790 O O . GLN A 1 219 ? 26.815 9.747 -50.738 1.00 98.50 219 GLN A O 1
ATOM 1795 N N . GLU A 1 220 ? 27.266 10.756 -48.777 1.00 98.19 220 GLU A N 1
ATOM 1796 C CA . GLU A 1 220 ? 28.158 11.786 -49.318 1.00 98.19 220 GLU A CA 1
ATOM 1797 C C . GLU A 1 220 ? 29.378 11.156 -50.005 1.00 98.19 220 GLU A C 1
ATOM 1799 O O . GLU A 1 220 ? 29.701 11.492 -51.149 1.00 98.19 220 GLU A O 1
ATOM 1804 N N . PHE A 1 221 ? 29.994 10.149 -49.380 1.00 98.31 221 PHE A N 1
ATOM 1805 C CA . PHE A 1 221 ? 31.107 9.403 -49.967 1.00 98.31 221 PHE A CA 1
ATOM 1806 C C . PHE A 1 221 ? 30.711 8.676 -51.262 1.00 98.31 221 PHE A C 1
ATOM 1808 O O . PHE A 1 221 ? 31.446 8.706 -52.256 1.00 98.31 221 PHE A O 1
ATOM 1815 N N . ARG A 1 222 ? 29.524 8.051 -51.306 1.00 98.25 222 ARG A N 1
ATOM 1816 C CA . ARG A 1 222 ? 28.993 7.429 -52.534 1.00 98.25 222 ARG A CA 1
ATOM 1817 C C . ARG A 1 222 ? 28.817 8.460 -53.648 1.00 98.25 222 ARG A C 1
ATOM 1819 O O . ARG A 1 222 ? 29.244 8.205 -54.776 1.00 98.25 222 ARG A O 1
ATOM 1826 N N . GLN A 1 223 ? 28.235 9.620 -53.348 1.00 98.31 223 GLN A N 1
ATOM 1827 C CA . GLN A 1 223 ? 28.055 10.701 -54.322 1.00 98.31 223 GLN A CA 1
ATOM 1828 C C . GLN A 1 223 ? 29.402 11.237 -54.830 1.00 98.31 223 GLN A C 1
ATOM 1830 O O . GLN A 1 223 ? 29.595 11.381 -56.042 1.00 98.31 223 GLN A O 1
ATOM 1835 N N . ALA A 1 224 ? 30.367 11.453 -53.932 1.00 98.00 224 ALA A N 1
ATOM 1836 C CA . ALA A 1 224 ? 31.719 11.874 -54.283 1.00 98.00 224 ALA A CA 1
ATOM 1837 C C . ALA A 1 224 ? 32.403 10.867 -55.225 1.00 98.00 224 ALA A C 1
ATOM 1839 O O . ALA A 1 224 ? 32.954 11.256 -56.260 1.00 98.00 224 ALA A O 1
ATOM 1840 N N . ASN A 1 225 ? 32.293 9.566 -54.939 1.00 98.31 225 ASN A N 1
ATOM 1841 C CA . ASN A 1 225 ? 32.834 8.510 -55.795 1.00 98.31 225 ASN A CA 1
ATOM 1842 C C . ASN A 1 225 ? 32.187 8.477 -57.184 1.00 98.31 225 ASN A C 1
ATOM 1844 O O . ASN A 1 225 ? 32.895 8.361 -58.188 1.00 98.31 225 ASN A O 1
ATOM 1848 N N . VAL A 1 226 ? 30.863 8.635 -57.279 1.00 98.44 226 VAL A N 1
ATOM 1849 C CA . VAL A 1 226 ? 30.161 8.736 -58.572 1.00 98.44 226 VAL A CA 1
ATOM 1850 C C . VAL A 1 226 ? 30.688 9.925 -59.383 1.00 98.44 226 VAL A C 1
ATOM 1852 O O . VAL A 1 226 ? 31.017 9.770 -60.566 1.00 98.44 226 VAL A O 1
ATOM 1855 N N . CYS A 1 227 ? 30.855 11.087 -58.746 1.00 98.19 227 CYS A N 1
ATOM 1856 C CA . CYS A 1 227 ? 31.437 12.280 -59.362 1.00 98.19 227 CYS A CA 1
ATOM 1857 C C . CYS A 1 227 ? 32.877 12.045 -59.847 1.00 98.19 227 CYS A C 1
ATOM 1859 O O . CYS A 1 227 ? 33.220 12.432 -60.970 1.00 98.19 227 CYS A O 1
ATOM 1861 N N . LEU A 1 228 ? 33.721 11.378 -59.054 1.00 98.06 228 LEU A N 1
ATOM 1862 C CA . LEU A 1 228 ? 35.093 11.029 -59.439 1.00 98.06 228 LEU A CA 1
ATOM 1863 C C . LEU A 1 228 ? 35.129 10.080 -60.644 1.00 98.06 228 LEU A C 1
ATOM 1865 O O . LEU A 1 228 ? 35.860 10.335 -61.606 1.00 98.06 228 LEU A O 1
ATOM 1869 N N . ILE A 1 229 ? 34.293 9.037 -60.651 1.00 98.12 229 ILE A N 1
ATOM 1870 C CA . ILE A 1 229 ? 34.169 8.102 -61.779 1.00 98.12 229 ILE A CA 1
ATOM 1871 C C . ILE A 1 229 ? 33.719 8.844 -63.045 1.00 98.12 229 ILE A C 1
ATOM 1873 O O . ILE A 1 229 ? 34.278 8.630 -64.129 1.00 98.12 229 ILE A O 1
ATOM 1877 N N . ALA A 1 230 ? 32.736 9.740 -62.933 1.00 97.94 230 ALA A N 1
ATOM 1878 C CA . ALA A 1 230 ? 32.263 10.555 -64.049 1.00 97.94 230 ALA A CA 1
ATOM 1879 C C . ALA A 1 230 ? 33.376 11.466 -64.599 1.00 97.94 230 ALA A C 1
ATOM 1881 O O . ALA A 1 230 ? 33.633 11.466 -65.810 1.00 97.94 230 ALA A O 1
ATOM 1882 N N . ARG A 1 231 ? 34.106 12.170 -63.721 1.00 97.81 231 ARG A N 1
ATOM 1883 C CA . ARG A 1 231 ? 35.269 13.000 -64.089 1.00 97.81 231 ARG A CA 1
ATOM 1884 C C . ARG A 1 231 ? 36.346 12.176 -64.797 1.00 97.81 231 ARG A C 1
ATOM 1886 O O . ARG A 1 231 ? 36.833 12.585 -65.853 1.00 97.81 231 ARG A O 1
ATOM 1893 N N . ALA A 1 232 ? 36.674 10.989 -64.289 1.00 97.38 232 ALA A N 1
ATOM 1894 C CA . ALA A 1 232 ? 37.646 10.089 -64.908 1.00 97.38 232 ALA A CA 1
ATOM 1895 C C . ALA A 1 232 ? 37.208 9.644 -66.318 1.00 97.38 232 ALA A C 1
ATOM 1897 O O . ALA A 1 232 ? 38.009 9.675 -67.262 1.00 97.38 232 ALA A O 1
ATOM 1898 N N . LYS A 1 233 ? 35.922 9.303 -66.505 1.00 98.06 233 LYS A N 1
ATOM 1899 C CA . LYS A 1 233 ? 35.342 8.961 -67.818 1.00 98.06 233 LYS A CA 1
ATOM 1900 C C . LYS A 1 233 ? 35.437 10.131 -68.806 1.00 98.06 233 LYS A C 1
ATOM 1902 O O . LYS A 1 233 ? 35.854 9.920 -69.949 1.00 98.06 233 LYS A O 1
ATOM 1907 N N . ILE A 1 234 ? 35.106 11.355 -68.384 1.00 97.69 234 ILE A N 1
ATOM 1908 C CA . ILE A 1 234 ? 35.219 12.568 -69.215 1.00 97.69 234 ILE A CA 1
ATOM 1909 C C . ILE A 1 234 ? 36.676 12.808 -69.621 1.00 97.69 234 ILE A C 1
ATOM 1911 O O . ILE A 1 234 ? 36.963 12.982 -70.807 1.00 97.69 234 ILE A O 1
ATOM 1915 N N . THR A 1 235 ? 37.612 12.746 -68.672 1.00 97.19 235 THR A N 1
ATOM 1916 C CA . THR A 1 235 ? 39.048 12.916 -68.939 1.00 97.19 235 THR A CA 1
ATOM 1917 C C . THR A 1 235 ? 39.567 11.862 -69.917 1.00 97.19 235 THR A C 1
ATOM 1919 O O . THR A 1 235 ? 40.284 12.195 -70.865 1.00 97.19 235 THR A O 1
ATOM 1922 N N . ARG A 1 236 ? 39.148 10.596 -69.776 1.00 97.25 236 ARG A N 1
ATOM 1923 C CA . ARG A 1 236 ? 39.490 9.522 -70.723 1.00 97.25 236 ARG A CA 1
ATOM 1924 C C . ARG A 1 236 ? 38.938 9.798 -72.125 1.00 97.25 236 ARG A C 1
ATOM 1926 O O . ARG A 1 236 ? 39.665 9.616 -73.102 1.00 97.25 236 ARG A O 1
ATOM 1933 N N . ARG A 1 237 ? 37.691 10.273 -72.241 1.00 96.94 237 ARG A N 1
ATOM 1934 C CA . ARG A 1 237 ? 37.085 10.681 -73.526 1.00 96.94 237 ARG A CA 1
ATOM 1935 C C . ARG A 1 237 ? 37.843 11.851 -74.161 1.00 96.94 237 ARG A C 1
ATOM 1937 O O . ARG A 1 237 ? 38.184 11.763 -75.337 1.00 96.94 237 ARG A O 1
ATOM 1944 N N . ARG A 1 238 ? 38.181 12.894 -73.392 1.00 96.50 238 ARG A N 1
ATOM 1945 C CA . ARG A 1 238 ? 38.986 14.040 -73.861 1.00 96.50 238 ARG A CA 1
ATOM 1946 C C . ARG A 1 238 ? 40.356 13.597 -74.379 1.00 96.50 238 ARG A C 1
ATOM 1948 O O . ARG A 1 238 ? 40.745 13.990 -75.474 1.00 96.50 238 ARG A O 1
ATOM 1955 N N . ARG A 1 239 ? 41.054 12.715 -73.651 1.00 96.75 239 ARG A N 1
ATOM 1956 C CA . ARG A 1 239 ? 42.335 12.131 -74.096 1.00 96.75 239 ARG A CA 1
ATOM 1957 C C . ARG A 1 239 ? 42.191 11.339 -75.401 1.00 96.75 239 ARG A C 1
ATOM 1959 O O . ARG A 1 239 ? 43.030 11.485 -76.283 1.00 96.75 239 ARG A O 1
ATOM 1966 N N . LYS A 1 240 ? 41.133 10.528 -75.553 1.00 97.06 240 LYS A N 1
ATOM 1967 C CA . LYS A 1 240 ? 40.851 9.799 -76.807 1.00 97.06 240 LYS A CA 1
ATOM 1968 C C . LYS A 1 240 ? 40.592 10.746 -77.987 1.00 97.06 240 LYS A C 1
ATOM 1970 O O . LYS A 1 240 ? 41.151 10.513 -79.056 1.00 97.06 240 LYS A O 1
ATOM 1975 N N . ARG A 1 241 ? 39.802 11.812 -77.791 1.00 96.38 241 ARG A N 1
ATOM 1976 C CA . ARG A 1 241 ? 39.558 12.837 -78.826 1.00 96.38 241 ARG A CA 1
ATOM 1977 C C . ARG A 1 241 ? 40.856 13.514 -79.252 1.00 96.38 241 ARG A C 1
ATOM 1979 O O . ARG A 1 241 ? 41.193 13.420 -80.421 1.00 96.38 241 ARG A O 1
ATOM 1986 N N . ARG A 1 242 ? 41.645 14.037 -78.303 1.00 95.88 242 ARG A N 1
ATOM 1987 C CA . ARG A 1 242 ? 42.957 14.652 -78.590 1.00 95.88 242 ARG A CA 1
ATOM 1988 C C . ARG A 1 242 ? 43.889 13.717 -79.362 1.00 95.88 242 ARG A C 1
ATOM 1990 O O . ARG A 1 242 ? 44.534 14.134 -80.310 1.00 95.88 242 ARG A O 1
ATOM 1997 N N . ARG A 1 243 ? 43.953 12.429 -78.996 1.00 96.19 243 ARG A N 1
ATOM 1998 C CA . ARG A 1 243 ? 44.750 11.438 -79.746 1.00 96.19 243 ARG A CA 1
ATOM 1999 C C . ARG A 1 243 ? 44.255 11.254 -81.183 1.00 96.19 243 ARG A C 1
ATOM 2001 O O . ARG A 1 243 ? 45.074 11.056 -82.072 1.00 96.19 243 ARG A O 1
ATOM 2008 N N . SER A 1 244 ? 42.942 11.280 -81.397 1.00 95.75 244 SER A N 1
ATOM 2009 C CA . SER A 1 244 ? 42.336 11.134 -82.728 1.00 95.75 244 SER A CA 1
ATOM 2010 C C . SER A 1 244 ? 42.564 12.384 -83.578 1.00 95.75 244 SER A C 1
ATOM 2012 O O . SER A 1 244 ? 42.950 12.262 -84.730 1.00 95.75 244 SER A O 1
ATOM 2014 N N . GLU A 1 245 ? 42.433 13.565 -82.979 1.00 96.00 245 GLU A N 1
ATOM 2015 C CA . GLU A 1 245 ? 42.726 14.868 -83.584 1.00 96.00 245 GLU A CA 1
ATOM 2016 C C . GLU A 1 245 ? 44.202 14.990 -83.986 1.00 96.00 245 GLU A C 1
ATOM 2018 O O . GLU A 1 245 ? 44.504 15.320 -85.125 1.00 96.00 245 GLU A O 1
ATOM 2023 N N . ILE A 1 246 ? 45.138 14.592 -83.113 1.00 95.88 246 ILE A N 1
ATOM 2024 C CA . ILE A 1 246 ? 46.571 14.529 -83.450 1.00 95.88 246 ILE A CA 1
ATOM 2025 C C . ILE A 1 246 ? 46.822 13.578 -84.629 1.00 95.88 246 ILE A C 1
ATOM 2027 O O . ILE A 1 246 ? 47.615 13.895 -85.514 1.00 95.88 246 ILE A O 1
ATOM 2031 N N . LYS A 1 247 ? 46.179 12.401 -84.652 1.00 96.00 247 LYS A N 1
ATOM 2032 C CA . LYS A 1 247 ? 46.304 11.450 -85.770 1.00 96.00 247 LYS A CA 1
ATOM 2033 C C . LYS A 1 247 ? 45.759 12.038 -87.072 1.00 96.00 247 LYS A C 1
ATOM 2035 O O . LYS A 1 247 ? 46.419 11.904 -88.097 1.00 96.00 247 LYS A O 1
ATOM 2040 N N . TRP A 1 248 ? 44.599 12.684 -87.017 1.00 94.81 248 TRP A N 1
ATOM 2041 C CA . TRP A 1 248 ? 43.966 13.327 -88.163 1.00 94.81 248 TRP A CA 1
ATOM 2042 C C . TRP A 1 248 ? 44.828 14.476 -88.704 1.00 94.81 248 TRP A C 1
ATOM 2044 O O . TRP A 1 248 ? 45.193 14.436 -89.873 1.00 94.81 248 TRP A O 1
ATOM 2054 N N . ASN A 1 249 ? 45.300 15.388 -87.844 1.00 94.38 249 ASN A N 1
ATOM 2055 C CA . ASN A 1 249 ? 46.218 16.472 -88.222 1.00 94.38 249 ASN A CA 1
ATOM 2056 C C . ASN A 1 249 ? 47.505 15.940 -88.872 1.00 94.38 249 ASN A C 1
ATOM 2058 O O . ASN A 1 249 ? 48.003 16.514 -89.835 1.00 94.38 249 ASN A O 1
ATOM 2062 N N . ARG A 1 250 ? 48.064 14.827 -88.368 1.00 93.50 250 ARG A N 1
ATOM 2063 C CA . ARG A 1 250 ? 49.233 14.178 -88.992 1.00 93.50 250 ARG A CA 1
ATOM 2064 C C . ARG A 1 250 ? 48.914 13.657 -90.392 1.00 93.50 250 ARG A C 1
ATOM 2066 O O . ARG A 1 250 ? 49.704 13.887 -91.300 1.00 93.50 250 ARG A O 1
ATOM 2073 N N . GLN A 1 251 ? 47.782 12.975 -90.565 1.00 93.38 251 GLN A N 1
ATOM 2074 C CA . GLN A 1 251 ? 47.345 12.481 -91.875 1.00 93.38 251 GLN A CA 1
ATOM 2075 C C . GLN A 1 251 ? 47.100 13.633 -92.854 1.00 93.38 251 GLN A C 1
ATOM 2077 O O . GLN A 1 251 ? 47.537 13.576 -94.001 1.00 93.38 251 GLN A O 1
ATOM 2082 N N . GLU A 1 252 ? 46.435 14.693 -92.406 1.00 90.81 252 GLU A N 1
ATOM 2083 C CA . GLU A 1 252 ? 46.164 15.867 -93.226 1.00 90.81 252 GLU A CA 1
ATOM 2084 C C . GLU A 1 252 ? 47.462 16.575 -93.627 1.00 90.81 252 GLU A C 1
ATOM 2086 O O . GLU A 1 252 ? 47.670 16.834 -94.809 1.00 90.81 252 GLU A O 1
ATOM 2091 N N . LYS A 1 253 ? 48.397 16.761 -92.686 1.00 91.12 253 LYS A N 1
ATOM 2092 C CA . LYS A 1 253 ? 49.735 17.284 -92.982 1.00 91.12 253 LYS A CA 1
ATOM 2093 C C . LYS A 1 253 ? 50.456 16.441 -94.036 1.00 91.12 253 LYS A C 1
ATOM 2095 O O . LYS A 1 253 ? 50.929 16.994 -95.018 1.00 91.12 253 LYS A O 1
ATOM 2100 N N . THR A 1 254 ? 50.466 15.109 -93.907 1.00 91.56 254 THR A N 1
ATOM 2101 C CA . THR A 1 254 ? 51.092 14.241 -94.924 1.00 91.56 254 THR A CA 1
ATOM 2102 C C . THR A 1 254 ? 50.430 14.354 -96.300 1.00 91.56 254 THR A C 1
ATOM 2104 O O . THR A 1 254 ? 51.122 14.269 -97.314 1.00 91.56 254 THR A O 1
ATOM 2107 N N . LYS A 1 255 ? 49.108 14.582 -96.365 1.00 89.88 255 LYS A N 1
ATOM 2108 C CA . LYS A 1 255 ? 48.401 14.845 -97.630 1.00 89.88 255 LYS A CA 1
ATOM 2109 C C . LYS A 1 255 ? 48.815 16.186 -98.233 1.00 89.88 255 LYS A C 1
ATOM 2111 O O . LYS A 1 255 ? 49.087 16.241 -99.432 1.00 89.88 255 LYS A O 1
ATOM 2116 N N . TRP A 1 256 ? 48.891 17.243 -97.424 1.00 88.25 256 TRP A N 1
ATOM 2117 C CA . TRP A 1 256 ? 49.369 18.558 -97.860 1.00 88.25 256 TRP A CA 1
ATOM 2118 C C . TRP A 1 256 ? 50.815 18.498 -98.347 1.00 88.25 256 TRP A C 1
ATOM 2120 O O . TRP A 1 256 ? 51.080 18.920 -99.469 1.00 88.25 256 TRP A O 1
ATOM 2130 N N . ASP A 1 257 ? 51.715 17.888 -97.576 1.00 87.56 257 ASP A N 1
ATOM 2131 C CA . ASP A 1 257 ? 53.122 17.699 -97.944 1.00 87.56 257 ASP A CA 1
ATOM 2132 C C . ASP A 1 257 ? 53.245 16.920 -99.266 1.00 87.56 257 ASP A C 1
ATOM 2134 O O . ASP A 1 257 ? 53.992 17.318 -100.159 1.00 87.56 257 ASP A O 1
ATOM 2138 N N . SER A 1 258 ? 52.444 15.861 -99.447 1.00 88.12 258 SER A N 1
ATOM 2139 C CA . SER A 1 258 ? 52.387 15.102 -100.708 1.00 88.12 258 SER A CA 1
ATOM 2140 C C . SER A 1 258 ? 51.893 15.961 -101.876 1.00 88.12 258 SER A C 1
ATOM 2142 O O . SER A 1 258 ? 52.460 15.913 -102.965 1.00 88.12 258 SER A O 1
ATOM 2144 N N . THR A 1 259 ? 50.864 16.781 -101.655 1.00 88.12 259 THR A N 1
ATOM 2145 C CA . THR A 1 259 ? 50.302 17.686 -102.672 1.00 88.12 259 THR A CA 1
ATOM 2146 C C . THR A 1 259 ? 51.311 18.763 -103.078 1.00 88.12 259 THR A C 1
ATOM 2148 O O . THR A 1 259 ? 51.468 19.051 -104.265 1.00 88.12 259 THR A O 1
ATOM 2151 N N . ILE A 1 260 ? 52.035 19.331 -102.109 1.00 87.00 260 ILE A N 1
ATOM 2152 C CA . ILE A 1 260 ? 53.116 20.294 -102.342 1.00 87.00 260 ILE A CA 1
ATOM 2153 C C . ILE A 1 260 ? 54.246 19.632 -103.134 1.00 87.00 260 ILE A C 1
ATOM 2155 O O . ILE A 1 260 ? 54.693 20.195 -104.130 1.00 87.00 260 ILE A O 1
ATOM 2159 N N . LEU A 1 261 ? 54.669 18.423 -102.751 1.00 84.12 261 LEU A N 1
ATOM 2160 C CA . LEU A 1 261 ? 55.717 17.682 -103.454 1.00 84.12 261 LEU A CA 1
ATOM 2161 C C . LEU A 1 261 ? 55.332 17.399 -104.915 1.00 84.12 261 LEU A C 1
ATOM 2163 O O . LEU A 1 261 ? 56.162 17.555 -105.808 1.00 84.12 261 LEU A O 1
ATOM 2167 N N . ILE A 1 262 ? 54.072 17.029 -105.169 1.00 87.62 262 ILE A N 1
ATOM 2168 C CA . ILE A 1 262 ? 53.533 16.848 -106.525 1.00 87.62 262 ILE A CA 1
ATOM 2169 C C . ILE A 1 262 ? 53.603 18.163 -107.314 1.00 87.62 262 ILE A C 1
ATOM 2171 O O . ILE A 1 262 ? 54.117 18.167 -108.431 1.00 87.62 262 ILE A O 1
ATOM 2175 N N . ARG A 1 263 ? 53.158 19.288 -106.732 1.00 83.88 263 ARG A N 1
ATOM 2176 C CA . ARG A 1 263 ? 53.242 20.614 -107.374 1.00 83.88 263 ARG A CA 1
ATOM 2177 C C . ARG A 1 263 ? 54.682 21.032 -107.674 1.00 83.88 263 ARG A C 1
ATOM 2179 O O . ARG A 1 263 ? 54.948 21.528 -108.762 1.00 83.88 263 ARG A O 1
ATOM 2186 N N . LEU A 1 264 ? 55.615 20.808 -106.748 1.00 85.69 264 LEU A N 1
ATOM 2187 C CA . LEU A 1 264 ? 57.036 21.105 -106.954 1.00 85.69 264 LEU A CA 1
ATOM 2188 C C . LEU A 1 264 ? 57.634 20.255 -108.080 1.00 85.69 264 LEU A C 1
ATOM 2190 O O . LEU A 1 264 ? 58.352 20.793 -108.917 1.00 85.69 264 LEU A O 1
ATOM 2194 N N . LYS A 1 265 ? 57.302 18.958 -108.148 1.00 84.88 265 LYS A N 1
ATOM 2195 C CA . LYS A 1 265 ? 57.726 18.077 -109.250 1.00 84.88 265 LYS A CA 1
ATOM 2196 C C . LYS A 1 265 ? 57.171 18.531 -110.601 1.00 84.88 265 LYS A C 1
ATOM 2198 O O . LYS A 1 265 ? 57.918 18.548 -111.572 1.00 84.88 265 LYS A O 1
ATOM 2203 N N . LEU A 1 266 ? 55.898 18.928 -110.659 1.00 83.19 266 LEU A N 1
ATOM 2204 C CA . LEU A 1 266 ? 55.272 19.502 -111.858 1.00 83.19 266 LEU A CA 1
ATOM 2205 C C . LEU A 1 266 ? 55.960 20.801 -112.290 1.00 83.19 266 LEU A C 1
ATOM 2207 O O . LEU A 1 266 ? 56.325 20.939 -113.452 1.00 83.19 266 LEU A O 1
ATOM 2211 N N . ASN A 1 267 ? 56.204 21.727 -111.361 1.00 84.75 267 ASN A N 1
ATOM 2212 C CA . ASN A 1 267 ? 56.913 22.973 -111.660 1.00 84.75 267 ASN A CA 1
ATOM 2213 C C . ASN A 1 267 ? 58.341 22.710 -112.147 1.00 84.75 267 ASN A C 1
ATOM 2215 O O . ASN A 1 267 ? 58.762 23.304 -113.133 1.00 84.75 267 ASN A O 1
ATOM 2219 N N . PHE A 1 268 ? 59.072 21.798 -111.501 1.00 85.12 268 PHE A N 1
ATOM 2220 C CA . PHE A 1 268 ? 60.415 21.408 -111.928 1.00 85.12 268 PHE A CA 1
ATOM 2221 C C . PHE A 1 268 ? 60.406 20.781 -113.327 1.00 85.12 268 PHE A C 1
ATOM 2223 O O . PHE A 1 268 ? 61.272 21.083 -114.142 1.00 85.12 268 PHE A O 1
ATOM 2230 N N . PHE A 1 269 ? 59.399 19.958 -113.632 1.00 84.38 269 PHE A N 1
ATOM 2231 C CA . PHE A 1 269 ? 59.188 19.406 -114.967 1.00 84.38 269 PHE A CA 1
ATOM 2232 C C . PHE A 1 269 ? 58.946 20.513 -116.005 1.00 84.38 269 PHE A C 1
ATOM 2234 O O . PHE A 1 269 ? 59.636 20.549 -117.020 1.00 84.38 269 PHE A O 1
ATOM 2241 N N . HIS A 1 270 ? 58.053 21.468 -115.724 1.00 83.19 270 HIS A N 1
ATOM 2242 C CA . HIS A 1 270 ? 57.814 22.620 -116.600 1.00 83.19 270 HIS A CA 1
ATOM 2243 C C . HIS A 1 270 ? 59.072 23.475 -116.809 1.00 83.19 270 HIS A C 1
ATOM 2245 O O . HIS A 1 270 ? 59.381 23.818 -117.948 1.00 83.19 270 HIS A O 1
ATOM 2251 N N . LEU A 1 271 ? 59.829 23.770 -115.746 1.00 81.00 271 LEU A N 1
ATOM 2252 C CA . LEU A 1 271 ? 61.111 24.481 -115.827 1.00 81.00 271 LEU A CA 1
ATOM 2253 C C . LEU A 1 271 ? 62.138 23.711 -116.662 1.00 81.00 271 LEU A C 1
ATOM 2255 O O . LEU A 1 271 ? 62.807 24.309 -117.495 1.00 81.00 271 LEU A O 1
ATOM 2259 N N . SER A 1 272 ? 62.243 22.393 -116.484 1.00 80.00 272 SER A N 1
ATOM 2260 C CA . SER A 1 272 ? 63.141 21.542 -117.271 1.00 80.00 272 SER A CA 1
ATOM 2261 C C . SER A 1 272 ? 62.769 21.535 -118.757 1.00 80.00 272 SER A C 1
ATOM 2263 O O . SER A 1 272 ? 63.650 21.679 -119.606 1.00 80.00 272 SER A O 1
ATOM 2265 N N . CYS A 1 273 ? 61.476 21.435 -119.085 1.00 79.62 273 CYS A N 1
ATOM 2266 C CA . CYS A 1 273 ? 60.979 21.570 -120.456 1.00 79.62 273 CYS A CA 1
ATOM 2267 C C . CYS A 1 273 ? 61.298 22.951 -121.043 1.00 79.62 273 CYS A C 1
ATOM 2269 O O . CYS A 1 273 ? 61.746 23.036 -122.184 1.00 79.62 273 CYS A O 1
ATOM 2271 N N . PHE A 1 274 ? 61.119 24.017 -120.260 1.00 81.19 274 PHE A N 1
ATOM 2272 C CA . PHE A 1 274 ? 61.429 25.386 -120.672 1.00 81.19 274 PHE A CA 1
ATOM 2273 C C . PHE A 1 274 ? 62.931 25.583 -120.923 1.00 81.19 274 PHE A C 1
ATOM 2275 O O . PHE A 1 274 ? 63.323 26.165 -121.928 1.00 81.19 274 PHE A O 1
ATOM 2282 N N . TYR A 1 275 ? 63.785 25.028 -120.061 1.00 79.69 275 TYR A N 1
ATOM 2283 C CA . TYR A 1 275 ? 65.238 25.079 -120.223 1.00 79.69 275 TYR A CA 1
ATOM 2284 C C . TYR A 1 275 ? 65.703 24.292 -121.456 1.00 79.69 275 TYR A C 1
ATOM 2286 O O . TYR A 1 275 ? 66.559 24.758 -122.199 1.00 79.69 275 TYR A O 1
ATOM 2294 N N . ARG A 1 276 ? 65.099 23.125 -121.729 1.00 78.25 276 ARG A N 1
ATOM 2295 C CA . ARG A 1 276 ? 65.333 22.378 -122.978 1.00 78.25 276 ARG A CA 1
ATOM 2296 C C . ARG A 1 276 ? 64.909 23.167 -124.215 1.00 78.25 276 ARG A C 1
ATOM 2298 O O . ARG A 1 276 ? 65.637 23.146 -125.198 1.00 78.25 276 ARG A O 1
ATOM 2305 N N . MET A 1 277 ? 63.771 23.860 -124.162 1.00 75.94 277 MET A N 1
ATOM 2306 C CA . MET A 1 277 ? 63.326 24.748 -125.242 1.00 75.94 277 MET A CA 1
ATOM 2307 C C . MET A 1 277 ? 64.313 25.900 -125.470 1.00 75.94 277 MET A C 1
ATOM 2309 O O . MET A 1 277 ? 64.646 26.179 -126.614 1.00 75.94 277 MET A O 1
ATOM 2313 N N . LEU A 1 278 ? 64.833 26.521 -124.406 1.00 74.50 278 LEU A N 1
ATOM 2314 C CA . LEU A 1 278 ? 65.855 27.570 -124.507 1.00 74.50 278 LEU A CA 1
ATOM 2315 C C . LEU A 1 278 ? 67.179 27.052 -125.086 1.00 74.50 278 LEU A C 1
ATOM 2317 O O . LEU A 1 278 ? 67.762 27.717 -125.932 1.00 74.50 278 LEU A O 1
ATOM 2321 N N . ILE A 1 279 ? 67.636 25.861 -124.682 1.00 74.12 279 ILE A N 1
ATOM 2322 C CA . ILE A 1 279 ? 68.842 25.237 -125.256 1.00 74.12 279 ILE A CA 1
ATOM 2323 C C . ILE A 1 279 ? 68.647 24.960 -126.752 1.00 74.12 279 ILE A C 1
ATOM 2325 O O . ILE A 1 279 ? 69.535 25.259 -127.544 1.00 74.12 279 ILE A O 1
ATOM 2329 N N . LEU A 1 280 ? 67.484 24.435 -127.147 1.00 70.38 280 LEU A N 1
ATOM 2330 C CA . LEU A 1 280 ? 67.154 24.209 -128.557 1.00 70.38 280 LEU A CA 1
ATOM 2331 C C . LEU A 1 280 ? 67.084 25.525 -129.346 1.00 70.38 280 LEU A C 1
ATOM 2333 O O . LEU A 1 280 ? 67.570 25.569 -130.469 1.00 70.38 280 LEU A O 1
ATOM 2337 N N . HIS A 1 281 ? 66.547 26.595 -128.752 1.00 67.56 281 HIS A N 1
ATOM 2338 C CA . HIS A 1 281 ? 66.503 27.923 -129.371 1.00 67.56 281 HIS A CA 1
ATOM 2339 C C . HIS A 1 281 ? 67.902 28.537 -129.538 1.00 67.56 281 HIS A C 1
ATOM 2341 O O . HIS A 1 281 ? 68.179 29.192 -130.539 1.00 67.56 281 HIS A O 1
ATOM 2347 N N . HIS A 1 282 ? 68.808 28.305 -128.587 1.00 65.88 282 HIS A N 1
ATOM 2348 C CA . HIS A 1 282 ? 70.177 28.808 -128.684 1.00 65.88 282 HIS A CA 1
ATOM 2349 C C . HIS A 1 282 ? 70.995 28.045 -129.741 1.00 65.88 282 HIS A C 1
ATOM 2351 O O . HIS A 1 282 ? 71.789 28.651 -130.450 1.00 65.88 282 HIS A O 1
ATOM 2357 N N . GLN A 1 283 ? 70.743 26.741 -129.917 1.00 62.31 283 GLN A N 1
ATOM 2358 C CA . GLN A 1 283 ? 71.359 25.927 -130.976 1.00 62.31 283 GLN A CA 1
ATOM 2359 C C . GLN A 1 283 ? 70.876 26.283 -132.390 1.00 62.31 283 GLN A C 1
ATOM 2361 O O . GLN A 1 283 ? 71.574 25.988 -133.356 1.00 62.31 283 GLN A O 1
ATOM 2366 N N . THR A 1 284 ? 69.715 26.926 -13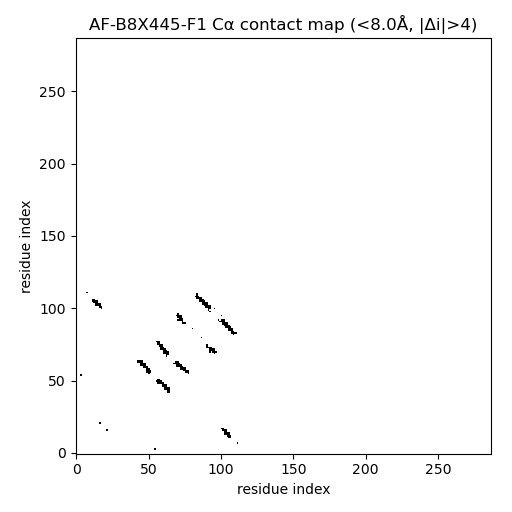2.529 1.00 59.06 284 THR A N 1
ATOM 2367 C CA . THR A 1 284 ? 69.233 27.451 -133.817 1.00 59.06 284 THR A CA 1
ATOM 2368 C C . THR A 1 284 ? 69.781 28.835 -134.177 1.00 59.06 284 THR A C 1
ATOM 2370 O O . THR A 1 284 ? 69.611 29.249 -135.315 1.00 59.06 284 THR A O 1
ATOM 2373 N N . GLU A 1 285 ? 70.442 29.545 -133.254 1.00 56.50 285 GLU A N 1
ATOM 2374 C CA . GLU A 1 285 ? 71.070 30.856 -133.522 1.00 56.50 285 GLU A CA 1
ATOM 2375 C C . GLU A 1 285 ? 72.570 30.759 -133.884 1.00 56.50 285 GLU A C 1
ATOM 2377 O O . GLU A 1 285 ? 73.166 31.758 -134.276 1.00 56.50 285 GLU A O 1
ATOM 2382 N N . GLU A 1 286 ? 73.183 29.571 -133.798 1.00 52.12 286 GLU A N 1
ATOM 2383 C CA . GLU A 1 286 ? 74.576 29.298 -134.220 1.00 52.12 286 GLU A CA 1
ATOM 2384 C C . GLU A 1 286 ? 74.690 28.623 -135.612 1.00 52.12 286 GLU A C 1
ATOM 2386 O O . GLU A 1 286 ? 75.752 28.106 -135.969 1.00 52.12 286 GLU A O 1
ATOM 2391 N N . GLN A 1 287 ? 73.620 28.637 -136.416 1.00 47.22 287 GLN A N 1
ATOM 2392 C CA . GLN A 1 287 ? 73.611 28.233 -137.835 1.00 47.22 287 GLN A CA 1
ATOM 2393 C C . GLN A 1 287 ? 73.247 29.411 -138.736 1.00 47.22 287 GLN A C 1
ATOM 2395 O O . GLN A 1 287 ? 73.847 29.498 -139.831 1.00 47.22 287 GLN A O 1
#

InterPro domains:
  IPR019448 NT-type C2 domain [PF10358] (6-105)

pLDDT: mean 79.06, std 21.64, range [21.3, 98.69]

Radius of gyration: 89.9 Å; Cα contacts (8 Å, |Δi|>4): 150; chains: 1; bounding box: 142×57×252 Å

Organism: NCBI:txid479472

Mean predicted aligned error: 17.07 Å

Solvent-accessible surface area (backbone atoms only — not comparable to full-atom values): 16772 Å² total; per-residue (Å²): 143,82,84,84,74,87,83,67,93,76,86,79,54,81,48,77,50,73,79,97,55,85,81,86,83,82,89,79,89,84,68,96,86,60,98,70,87,85,80,92,71,100,73,62,71,48,73,49,75,44,60,46,101,86,73,47,58,44,35,39,37,35,26,42,57,98,83,73,52,66,54,19,36,25,79,40,74,68,84,85,57,64,91,63,50,83,50,77,42,77,38,58,34,45,82,28,95,48,90,85,41,43,39,41,41,56,52,72,60,72,88,60,72,71,58,52,58,53,52,54,50,50,53,50,50,52,51,52,57,50,51,54,49,51,52,55,50,50,54,51,51,53,52,51,50,53,52,50,54,51,53,52,53,50,51,53,50,51,54,52,51,54,52,52,52,54,52,51,52,52,51,53,50,54,51,50,54,53,50,51,54,53,50,55,50,51,52,52,56,46,53,55,51,52,52,51,53,50,52,53,53,50,54,51,49,53,51,51,54,51,50,51,51,51,54,50,54,52,50,53,51,52,53,51,49,53,51,51,53,50,51,53,53,51,53,52,50,52,53,51,49,53,54,50,51,53,51,48,54,50,53,50,47,53,49,51,54,51,51,50,51,51,53,51,52,52,50,50,50,53,51,51,52,51,52,52,50,50,53,55,55,55,63,63,74,79,113

Secondary structure (DSSP, 8-state):
-------S----EEEE-BTTBPPPPPP-PPPTT-S-----SS--EEEEEEE-TTS-EEEEEEEETTTS-EEEEEE--GGG--TT--EEEEEE-BT-SSTT-EEEEEE-----HHHHHHHHHHHHHHHHHHHHHHHHHHHHHHHHHHHHHHHHHHHHHHHHHHHHHHHHHHHHHHHHHHHHHHHHHHHHHHHHHHHHHHHHHHHHHHHHHHHHHHHHHHHHHHHHHHHHHHHHHHHHHHHHHHHHHHHHHHHHHHHHHHHHHHHHHHHHHHHHHHHHHHHHHHHTS--